Protein AF-A0A382Y104-F1 (afdb_monomer)

Structure (mmCIF, N/CA/C/O backbone):
data_AF-A0A382Y104-F1
#
_entry.id   AF-A0A382Y104-F1
#
loop_
_atom_site.group_PDB
_atom_site.id
_atom_site.type_symbol
_atom_site.label_atom_id
_atom_site.label_alt_id
_atom_site.label_comp_id
_atom_site.label_asym_id
_atom_site.label_entity_id
_atom_site.label_seq_id
_atom_site.pdbx_PDB_ins_code
_atom_site.Cartn_x
_atom_site.Cartn_y
_atom_site.Cartn_z
_atom_site.occupancy
_atom_site.B_iso_or_equiv
_atom_site.auth_seq_id
_atom_site.auth_comp_id
_atom_site.auth_asym_id
_atom_site.auth_atom_id
_atom_site.pdbx_PDB_model_num
ATOM 1 N N . MET A 1 1 ? -20.990 2.086 18.318 1.00 59.62 1 MET A N 1
ATOM 2 C CA . MET A 1 1 ? -19.725 1.348 18.528 1.00 59.62 1 MET A CA 1
ATOM 3 C C . MET A 1 1 ? -18.613 2.230 17.982 1.00 59.62 1 MET A C 1
ATOM 5 O O . MET A 1 1 ? -18.823 2.796 16.919 1.00 59.62 1 MET A O 1
ATOM 9 N N . GLN A 1 2 ? -17.521 2.453 18.713 1.00 69.31 2 GLN A N 1
ATOM 10 C CA . GLN A 1 2 ? -16.412 3.270 18.202 1.00 69.31 2 GLN A CA 1
ATOM 11 C C . GLN A 1 2 ? -15.584 2.417 17.232 1.00 69.31 2 GLN A C 1
ATOM 13 O O . GLN A 1 2 ? -15.280 1.270 17.562 1.00 69.31 2 GLN A O 1
ATOM 18 N N . SER A 1 3 ? -15.293 2.940 16.038 1.00 80.88 3 SER A N 1
ATOM 19 C CA . SER A 1 3 ? -14.496 2.221 15.035 1.00 80.88 3 SER A CA 1
ATOM 20 C C . SER A 1 3 ? -13.074 1.980 15.542 1.00 80.88 3 SER A C 1
ATOM 22 O O . SER A 1 3 ? -12.531 2.802 16.284 1.00 80.88 3 SER A O 1
ATOM 24 N N . ASN A 1 4 ? -12.463 0.861 15.140 1.00 86.94 4 ASN A N 1
ATOM 25 C CA . ASN A 1 4 ? -11.048 0.595 15.424 1.00 86.94 4 ASN A CA 1
ATOM 26 C C . ASN A 1 4 ? -10.099 1.236 14.408 1.00 86.94 4 ASN A C 1
ATOM 28 O O . ASN A 1 4 ? -8.881 1.132 14.574 1.00 86.94 4 ASN A O 1
ATOM 32 N N . PHE A 1 5 ? -10.649 1.880 13.382 1.00 93.12 5 PHE A N 1
ATOM 33 C CA . PHE A 1 5 ? -9.905 2.630 12.389 1.00 93.12 5 PHE A CA 1
ATOM 34 C C . PHE A 1 5 ? -9.717 4.076 12.830 1.00 93.12 5 PHE A C 1
ATOM 36 O O . PHE A 1 5 ? -10.661 4.764 13.217 1.00 93.12 5 PHE A O 1
ATOM 43 N N . LEU A 1 6 ? -8.478 4.540 12.724 1.00 94.56 6 LEU A N 1
ATOM 44 C CA . LEU A 1 6 ? -8.090 5.932 12.897 1.00 94.56 6 LEU A CA 1
ATOM 45 C C . LEU A 1 6 ? -7.612 6.466 11.543 1.00 94.56 6 LEU A C 1
ATOM 47 O O . LEU A 1 6 ? -6.412 6.400 11.258 1.00 94.56 6 LEU A O 1
ATOM 51 N N . PRO A 1 7 ? -8.532 6.929 10.676 1.00 95.69 7 PRO A N 1
ATOM 52 C CA . PRO A 1 7 ? -8.161 7.534 9.409 1.00 95.69 7 PRO A CA 1
ATOM 53 C C . PRO A 1 7 ? -7.557 8.921 9.640 1.00 95.69 7 PRO A C 1
ATOM 55 O O . PRO A 1 7 ? -8.052 9.706 10.451 1.00 95.69 7 PRO A O 1
ATOM 58 N N . LYS A 1 8 ? -6.506 9.240 8.891 1.00 95.69 8 LYS A N 1
ATOM 59 C CA . LYS A 1 8 ? -5.929 10.581 8.809 1.00 95.69 8 LYS A CA 1
ATOM 60 C C . LYS A 1 8 ? -5.351 10.827 7.422 1.00 95.69 8 LYS A C 1
ATOM 62 O O . LYS A 1 8 ? -4.860 9.900 6.780 1.00 95.69 8 LYS A O 1
ATOM 67 N N . LEU A 1 9 ? -5.396 12.077 6.976 1.00 96.94 9 LEU A N 1
ATOM 68 C CA . LEU A 1 9 ? -4.666 12.490 5.782 1.00 96.94 9 LEU A CA 1
ATOM 69 C C . LEU A 1 9 ? -3.166 12.510 6.094 1.00 96.94 9 LEU A C 1
ATOM 71 O O . LEU A 1 9 ? -2.780 12.866 7.211 1.00 96.94 9 LEU A O 1
ATOM 75 N N . ILE A 1 10 ? -2.335 12.107 5.132 1.00 96.06 10 ILE A N 1
ATOM 76 C CA . ILE A 1 10 ? -0.873 12.205 5.283 1.00 96.06 10 ILE A CA 1
ATOM 77 C C . ILE A 1 10 ? -0.362 13.620 4.986 1.00 96.06 10 ILE A C 1
ATOM 79 O O . ILE A 1 10 ? 0.626 14.050 5.574 1.00 96.06 10 ILE A O 1
ATOM 83 N N . ASN A 1 11 ? -1.086 14.352 4.138 1.00 96.38 11 ASN A N 1
ATOM 84 C CA . ASN A 1 11 ? -0.810 15.729 3.748 1.00 96.38 11 ASN A CA 1
ATOM 85 C C . ASN A 1 11 ? -2.078 16.576 3.892 1.00 96.38 11 ASN A C 1
ATOM 87 O O . ASN A 1 11 ? -3.176 16.062 4.124 1.00 96.38 11 ASN A O 1
ATOM 91 N N . ASP A 1 12 ? -1.933 17.892 3.787 1.00 92.56 12 ASP A N 1
ATOM 92 C CA . ASP A 1 12 ? -3.082 18.784 3.698 1.00 92.56 12 ASP A CA 1
ATOM 93 C C . ASP A 1 12 ? -3.832 18.606 2.356 1.00 92.56 12 ASP A C 1
ATOM 95 O O . ASP A 1 12 ? -3.286 18.024 1.420 1.00 92.56 12 ASP A O 1
ATOM 99 N N . PRO A 1 13 ? -5.077 19.105 2.225 1.00 90.00 13 PRO A N 1
ATOM 100 C CA . PRO A 1 13 ? -5.875 18.920 1.009 1.00 90.00 13 PRO A CA 1
ATOM 101 C C . PRO A 1 13 ? -5.296 19.522 -0.283 1.00 90.00 13 PRO A C 1
ATOM 103 O O . PRO A 1 13 ? -5.847 19.259 -1.349 1.00 90.00 13 PRO A O 1
ATOM 106 N N . LEU A 1 14 ? -4.268 20.374 -0.200 1.00 92.38 14 LEU A N 1
ATOM 107 C CA . LEU A 1 14 ? -3.582 20.964 -1.354 1.00 92.38 14 LEU A CA 1
ATOM 108 C C . LEU A 1 14 ? -2.242 20.276 -1.658 1.00 92.38 14 LEU A C 1
ATOM 110 O O . LEU A 1 14 ? -1.626 20.598 -2.673 1.00 92.38 14 LEU A O 1
ATOM 114 N N . GLY A 1 15 ? -1.783 19.379 -0.784 1.00 94.50 15 GLY A N 1
ATOM 115 C CA . GLY A 1 15 ? -0.599 18.556 -0.991 1.00 94.50 15 GLY A CA 1
ATOM 116 C C . GLY A 1 15 ? -0.904 17.263 -1.744 1.00 94.50 15 GLY A C 1
ATOM 117 O O . GLY A 1 15 ? -2.037 17.001 -2.153 1.00 94.50 15 GLY A O 1
ATOM 118 N N . ASP A 1 16 ? 0.128 16.436 -1.896 1.00 97.69 16 ASP A N 1
ATOM 119 C CA . ASP A 1 16 ? -0.001 15.143 -2.559 1.00 97.69 16 ASP A CA 1
ATOM 120 C C . ASP A 1 16 ? -0.992 14.224 -1.814 1.00 97.69 16 ASP A C 1
ATOM 122 O O . ASP A 1 16 ? -0.960 14.145 -0.578 1.00 97.69 16 ASP A O 1
ATOM 126 N N . PRO A 1 17 ? -1.857 13.491 -2.531 1.00 96.81 17 PRO A N 1
ATOM 127 C CA . PRO A 1 17 ? -2.888 12.661 -1.932 1.00 96.81 17 PRO A CA 1
ATOM 128 C C . PRO A 1 17 ? -2.324 11.523 -1.079 1.00 96.81 17 PRO A C 1
ATOM 130 O O . PRO A 1 17 ? -1.370 10.825 -1.431 1.00 96.81 17 PRO A O 1
ATOM 133 N N . GLY A 1 18 ? -3.010 11.284 0.035 1.00 96.94 18 GLY A N 1
ATOM 134 C CA . GLY A 1 18 ? -2.928 10.017 0.735 1.00 96.94 18 GLY A CA 1
ATOM 135 C C . GLY A 1 18 ? -3.734 9.982 2.028 1.00 96.94 18 GLY A C 1
ATOM 136 O O . GLY A 1 18 ? -3.869 10.976 2.750 1.00 96.94 18 GLY A O 1
ATOM 137 N N . VAL A 1 19 ? -4.264 8.804 2.337 1.00 98.00 19 VAL A N 1
ATOM 138 C CA . VAL A 1 19 ? -5.014 8.537 3.567 1.00 98.00 19 VAL A CA 1
ATOM 139 C C . VAL A 1 19 ? -4.382 7.354 4.276 1.00 98.00 19 VAL A C 1
ATOM 141 O O . VAL A 1 19 ? -4.360 6.243 3.751 1.00 98.00 19 VAL A O 1
ATOM 144 N N . MET A 1 20 ? -3.897 7.570 5.495 1.00 98.00 20 MET A N 1
ATOM 145 C CA . MET A 1 20 ? -3.428 6.493 6.356 1.00 98.00 20 MET A CA 1
ATOM 146 C C . MET A 1 20 ? -4.523 6.103 7.342 1.00 98.00 20 MET A C 1
ATOM 148 O O . MET A 1 20 ? -5.098 6.953 8.019 1.00 98.00 20 MET A O 1
ATOM 152 N N . VAL A 1 21 ? -4.787 4.806 7.456 1.00 97.81 21 VAL A N 1
ATOM 153 C CA . VAL A 1 21 ? -5.743 4.249 8.413 1.00 97.81 21 VAL A CA 1
ATOM 154 C C . VAL A 1 21 ? -4.995 3.367 9.401 1.00 97.81 21 VAL A C 1
ATOM 156 O O . VAL A 1 21 ? -4.556 2.266 9.062 1.00 97.81 21 VAL A O 1
ATOM 159 N N . GLU A 1 22 ? -4.830 3.855 10.630 1.00 96.19 22 GLU A N 1
ATOM 160 C CA . GLU A 1 22 ? -4.209 3.097 11.719 1.00 96.19 22 GLU A CA 1
ATOM 161 C C . GLU A 1 22 ? -5.232 2.248 12.477 1.00 96.19 22 GLU A C 1
ATOM 163 O O . GLU A 1 22 ? -6.407 2.599 12.585 1.00 96.19 22 GLU A O 1
ATOM 168 N N . PHE A 1 23 ? -4.770 1.128 13.032 1.00 93.00 23 PHE A N 1
ATOM 169 C CA . PHE A 1 23 ? -5.594 0.202 13.803 1.00 93.00 23 PHE A CA 1
ATOM 170 C C . PHE A 1 23 ? -5.307 0.415 15.297 1.00 93.00 23 PHE A C 1
ATOM 172 O O . PHE A 1 23 ? -4.199 0.150 15.755 1.00 93.00 23 PHE A O 1
ATOM 179 N N . LEU A 1 24 ? -6.301 0.857 16.076 1.00 84.81 24 LEU A N 1
ATOM 180 C CA . LEU A 1 24 ? -6.157 1.287 17.486 1.00 84.81 24 LEU A CA 1
ATOM 181 C C . LEU A 1 24 ? -5.367 0.327 18.395 1.00 84.81 24 LEU A C 1
ATOM 183 O O . LEU A 1 24 ? -4.627 0.766 19.273 1.00 84.81 24 LEU A O 1
ATOM 187 N N . CYS A 1 25 ? -5.532 -0.982 18.209 1.00 78.62 25 CYS A N 1
ATOM 188 C CA . CYS A 1 25 ? -4.928 -2.009 19.062 1.00 78.62 25 CYS A CA 1
ATOM 189 C C . CYS A 1 25 ? -3.891 -2.870 18.329 1.00 78.62 25 CYS A C 1
ATOM 191 O O . CYS A 1 25 ? -3.519 -3.937 18.818 1.00 78.62 25 CYS A O 1
ATOM 193 N N . GLU A 1 26 ? -3.434 -2.441 17.152 1.00 83.69 26 GLU A N 1
ATOM 194 C CA . GLU A 1 26 ? -2.510 -3.204 16.318 1.00 83.69 26 GLU A CA 1
ATOM 195 C C . GLU A 1 26 ? -1.378 -2.307 15.828 1.00 83.69 26 GLU A C 1
ATOM 197 O O . GLU A 1 26 ? -1.571 -1.145 15.486 1.00 83.69 26 GLU A O 1
ATOM 202 N N . LYS A 1 27 ? -0.163 -2.853 15.738 1.00 88.69 27 LYS A N 1
ATOM 203 C CA . LYS A 1 27 ? 0.973 -2.147 15.124 1.00 88.69 27 LYS A CA 1
ATOM 204 C C . LYS A 1 27 ? 0.878 -2.216 13.598 1.00 88.69 27 LYS A C 1
ATOM 206 O O . LYS A 1 27 ? 1.788 -2.711 12.935 1.00 88.69 27 LYS A O 1
ATOM 211 N N . ARG A 1 28 ? -0.258 -1.774 13.063 1.00 94.12 28 ARG A N 1
ATOM 212 C CA . ARG A 1 28 ? -0.646 -1.935 11.668 1.00 94.12 28 ARG A CA 1
ATOM 213 C C . ARG A 1 28 ? -1.342 -0.685 11.148 1.00 94.12 28 ARG A C 1
ATOM 215 O O . ARG A 1 28 ? -2.157 -0.082 11.842 1.00 94.12 28 ARG A O 1
ATOM 222 N N . ALA A 1 29 ? -1.025 -0.350 9.906 1.00 97.38 29 ALA A N 1
ATOM 223 C CA . ALA A 1 29 ? -1.730 0.655 9.134 1.00 97.38 29 ALA A CA 1
ATOM 224 C C . ALA A 1 29 ? -1.995 0.166 7.702 1.00 97.38 29 ALA A C 1
ATOM 226 O O . ALA A 1 29 ? -1.288 -0.715 7.184 1.00 97.38 29 ALA A O 1
ATOM 227 N N . LEU A 1 30 ? -3.012 0.755 7.085 1.00 98.38 30 LEU A N 1
ATOM 228 C CA . LEU A 1 30 ? -3.263 0.733 5.647 1.00 98.38 30 LEU A CA 1
ATOM 229 C C . LEU A 1 30 ? -2.981 2.134 5.104 1.00 98.38 30 LEU A C 1
ATOM 231 O O . LEU A 1 30 ? -3.211 3.118 5.809 1.00 98.38 30 LEU A O 1
ATOM 235 N N . LEU A 1 31 ? -2.493 2.218 3.874 1.00 98.56 31 LEU A N 1
ATOM 236 C CA . LEU A 1 31 ? -2.258 3.484 3.193 1.00 98.56 31 LEU A CA 1
ATOM 237 C C . LEU A 1 31 ? -2.995 3.478 1.848 1.00 98.56 31 LEU A C 1
ATOM 239 O O . LEU A 1 31 ? -2.905 2.506 1.104 1.00 98.56 31 LEU A O 1
ATOM 243 N N . PHE A 1 32 ? -3.734 4.540 1.555 1.00 98.69 32 PHE A N 1
ATOM 244 C CA . PHE A 1 32 ? -4.402 4.764 0.274 1.00 98.69 32 PHE A CA 1
ATOM 245 C C . PHE A 1 32 ? -3.707 5.929 -0.414 1.00 98.69 32 PHE A C 1
ATOM 247 O O . PHE A 1 32 ? -3.640 7.004 0.176 1.00 98.69 32 PHE A O 1
ATOM 254 N N . ASP A 1 33 ? -3.196 5.685 -1.618 1.00 98.50 33 ASP A N 1
ATOM 255 C CA . ASP A 1 33 ? -2.211 6.490 -2.340 1.00 98.50 33 ASP A CA 1
ATOM 256 C C . ASP A 1 33 ? -0.898 6.725 -1.583 1.00 98.50 33 ASP A C 1
ATOM 258 O O . ASP A 1 33 ? -0.786 6.579 -0.367 1.00 98.50 33 ASP A O 1
ATOM 262 N N . LEU A 1 34 ? 0.153 7.011 -2.340 1.00 97.94 34 LEU A N 1
ATOM 263 C CA . LEU A 1 34 ? 1.522 7.096 -1.854 1.00 97.94 34 LEU A CA 1
ATOM 264 C C . LEU A 1 34 ? 2.170 8.371 -2.418 1.00 97.94 34 LEU A C 1
ATOM 266 O O . LEU A 1 34 ? 3.178 8.332 -3.131 1.00 97.94 34 LEU A O 1
ATOM 270 N N . GLY A 1 35 ? 1.543 9.505 -2.098 1.00 97.50 35 GLY A N 1
ATOM 271 C CA . GLY A 1 35 ? 2.080 10.842 -2.329 1.00 97.50 35 GLY A CA 1
ATOM 272 C C . GLY A 1 35 ? 3.318 11.154 -1.489 1.00 97.50 35 GLY A C 1
ATOM 273 O O . GLY A 1 35 ? 3.968 10.244 -0.968 1.00 97.50 35 GLY A O 1
ATOM 274 N N . ASP A 1 36 ? 3.679 12.430 -1.349 1.00 97.62 36 ASP A N 1
ATOM 275 C CA . ASP A 1 36 ? 4.798 12.820 -0.488 1.00 97.62 36 ASP A CA 1
ATOM 276 C C . ASP A 1 36 ? 4.626 12.308 0.956 1.00 97.62 36 ASP A C 1
ATOM 278 O O . ASP A 1 36 ? 3.584 12.470 1.589 1.00 97.62 36 ASP A O 1
ATOM 282 N N . LEU A 1 37 ? 5.685 11.681 1.473 1.00 97.69 37 LEU A N 1
ATOM 283 C CA . LEU A 1 37 ? 5.741 11.066 2.802 1.00 97.69 37 LEU A CA 1
ATOM 284 C C . LEU A 1 37 ? 6.661 11.828 3.764 1.00 97.69 37 LEU A C 1
ATOM 286 O O . LEU A 1 37 ? 6.968 11.322 4.843 1.00 97.69 37 LEU A O 1
ATOM 290 N N . SER A 1 38 ? 7.155 13.008 3.381 1.00 95.50 38 SER A N 1
ATOM 291 C CA . SER A 1 38 ? 8.107 13.794 4.178 1.00 95.50 38 SER A CA 1
ATOM 292 C C . SER A 1 38 ? 7.591 14.167 5.577 1.00 95.50 38 SER A C 1
ATOM 294 O O . SER A 1 38 ? 8.382 14.287 6.516 1.00 95.50 38 SER A O 1
ATOM 296 N N . SER A 1 39 ? 6.272 14.298 5.733 1.00 93.94 39 SER A N 1
ATOM 297 C CA . SER A 1 39 ? 5.580 14.636 6.981 1.00 93.94 39 SER A CA 1
ATOM 298 C C . SER A 1 39 ? 5.389 13.446 7.934 1.00 93.94 39 SER A C 1
ATOM 300 O O . SER A 1 39 ? 5.114 13.648 9.120 1.00 93.94 39 SER A O 1
ATOM 302 N N . ILE A 1 40 ? 5.533 12.207 7.448 1.00 96.62 40 ILE A N 1
ATOM 303 C CA . ILE A 1 40 ? 5.212 10.984 8.193 1.00 96.62 40 ILE A CA 1
ATOM 304 C C . ILE A 1 40 ? 6.470 10.394 8.824 1.00 96.62 40 ILE A C 1
ATOM 306 O O . ILE A 1 40 ? 7.518 10.266 8.192 1.00 96.62 40 ILE A O 1
ATOM 310 N N . THR A 1 41 ? 6.381 9.978 10.088 1.00 96.62 41 THR A N 1
ATOM 311 C CA . THR A 1 41 ? 7.545 9.405 10.769 1.00 96.62 41 THR A CA 1
ATOM 312 C C . THR A 1 41 ? 7.859 7.993 10.270 1.00 96.62 41 THR A C 1
ATOM 314 O O . THR A 1 41 ? 6.966 7.193 9.979 1.00 96.62 41 THR A O 1
ATOM 317 N N . ASN A 1 42 ? 9.140 7.607 10.295 1.00 96.56 42 ASN A N 1
ATOM 318 C CA . ASN A 1 42 ? 9.554 6.233 9.974 1.00 96.56 42 ASN A CA 1
ATOM 319 C C . ASN A 1 42 ? 8.820 5.179 10.821 1.00 96.56 42 ASN A C 1
ATOM 321 O O . ASN A 1 42 ? 8.529 4.089 10.338 1.00 96.56 42 ASN A O 1
ATOM 325 N N . GLY A 1 43 ? 8.522 5.489 12.089 1.00 95.88 43 GLY A N 1
ATOM 326 C CA . GLY A 1 43 ? 7.801 4.579 12.980 1.00 95.88 43 GLY A CA 1
ATOM 327 C C . GLY A 1 43 ? 6.372 4.299 12.516 1.00 95.88 43 GLY A C 1
ATOM 328 O O . GLY A 1 43 ? 5.892 3.179 12.670 1.00 95.88 43 GLY A O 1
ATOM 329 N N . GLU A 1 44 ? 5.706 5.287 11.922 1.00 96.25 44 GLU A N 1
ATOM 330 C CA . GLU A 1 44 ? 4.378 5.128 11.330 1.00 96.25 44 GLU A CA 1
ATOM 331 C C . GLU A 1 44 ? 4.442 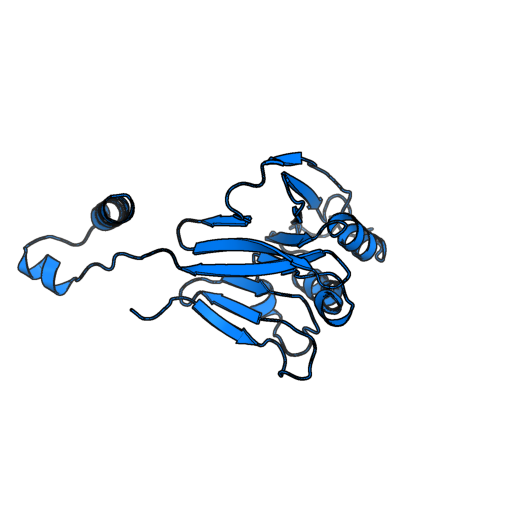4.398 9.991 1.00 96.25 44 GLU A C 1
ATOM 333 O O . GLU A 1 44 ? 3.700 3.437 9.796 1.00 96.25 44 GLU A O 1
ATOM 338 N N . LEU A 1 45 ? 5.389 4.760 9.120 1.00 97.25 45 LEU A N 1
ATOM 339 C CA . LEU A 1 45 ? 5.605 4.068 7.845 1.00 97.25 45 LEU A CA 1
ATOM 340 C C . LEU A 1 45 ? 5.881 2.571 8.052 1.00 97.25 45 LEU A C 1
ATOM 342 O O . LEU A 1 45 ? 5.362 1.727 7.327 1.00 97.25 45 LEU A O 1
ATOM 346 N N . LEU A 1 46 ? 6.617 2.208 9.105 1.00 96.31 46 LEU A N 1
ATOM 347 C CA . LEU A 1 46 ? 6.871 0.809 9.458 1.00 96.31 46 LEU A CA 1
ATOM 348 C C . LEU A 1 46 ? 5.619 0.042 9.918 1.00 96.31 46 LEU A C 1
ATOM 350 O O . LEU A 1 46 ? 5.638 -1.193 9.895 1.00 96.31 46 LEU A O 1
ATOM 354 N N . LYS A 1 47 ? 4.524 0.710 10.309 1.00 96.62 47 LYS A N 1
ATOM 355 C CA . LYS A 1 47 ? 3.236 0.051 10.601 1.00 96.62 47 LYS A CA 1
ATOM 356 C C . LYS A 1 47 ? 2.496 -0.343 9.324 1.00 96.62 47 LYS A C 1
ATOM 358 O O . LYS A 1 47 ? 1.713 -1.292 9.361 1.00 96.62 47 LYS A O 1
ATOM 363 N N . ILE A 1 48 ? 2.740 0.341 8.204 1.00 98.06 48 ILE A N 1
ATOM 364 C CA . ILE A 1 48 ? 2.026 0.113 6.941 1.00 98.06 48 ILE A CA 1
ATOM 365 C C . ILE A 1 48 ? 2.211 -1.336 6.505 1.00 98.06 48 ILE A C 1
ATOM 367 O O . ILE A 1 48 ? 3.319 -1.859 6.495 1.00 98.06 48 ILE A O 1
ATOM 371 N N . SER A 1 49 ? 1.110 -2.007 6.201 1.00 97.81 49 SER A N 1
ATOM 372 C CA . SER A 1 49 ? 1.088 -3.408 5.757 1.00 97.81 49 SER A CA 1
ATOM 373 C C . SER A 1 49 ? 0.584 -3.547 4.325 1.00 97.81 49 SER A C 1
ATOM 375 O O . SER A 1 49 ? 1.037 -4.423 3.594 1.00 97.81 49 SER A O 1
ATOM 377 N N . HIS A 1 50 ? -0.347 -2.673 3.946 1.00 98.69 50 HIS A N 1
ATOM 378 C CA . HIS A 1 50 ? -0.994 -2.645 2.647 1.00 98.69 50 HIS A CA 1
ATOM 379 C C . HIS A 1 50 ? -0.985 -1.211 2.135 1.00 98.69 50 HIS A C 1
ATOM 381 O O . HIS A 1 50 ? -1.240 -0.285 2.913 1.00 98.69 50 HIS A O 1
ATOM 387 N N . VAL A 1 51 ? -0.715 -1.051 0.846 1.00 98.75 51 VAL A N 1
ATOM 388 C CA . VAL A 1 51 ? -0.852 0.211 0.127 1.00 98.75 51 VAL A CA 1
ATOM 389 C C . VAL A 1 51 ? -1.779 -0.003 -1.061 1.00 98.75 51 VAL A C 1
ATOM 391 O O . VAL A 1 51 ? -1.568 -0.921 -1.853 1.00 98.75 51 VAL A O 1
ATOM 394 N N . PHE A 1 52 ? -2.781 0.854 -1.191 1.00 98.81 52 PHE A N 1
ATOM 395 C CA . PHE A 1 52 ? -3.767 0.834 -2.262 1.00 98.81 52 PHE A CA 1
ATOM 396 C C . PHE A 1 52 ? -3.586 2.087 -3.113 1.00 98.81 52 PHE A C 1
ATOM 398 O O . PHE A 1 52 ? -3.875 3.186 -2.656 1.00 98.81 52 PHE A O 1
ATOM 405 N N . ILE A 1 53 ? -3.058 1.931 -4.321 1.00 98.75 53 ILE A N 1
ATOM 406 C CA . ILE A 1 53 ? -2.790 3.023 -5.255 1.00 98.75 53 ILE A CA 1
ATOM 407 C C . ILE A 1 53 ? -3.981 3.153 -6.193 1.00 98.75 53 ILE A C 1
ATOM 409 O O . ILE A 1 53 ? -4.322 2.204 -6.899 1.00 98.75 53 ILE A O 1
ATOM 413 N N . SER A 1 54 ? -4.612 4.323 -6.208 1.00 98.31 54 SER A N 1
ATOM 414 C CA . SER A 1 54 ? -5.721 4.602 -7.121 1.00 98.31 54 SER A CA 1
ATOM 415 C C . SER A 1 54 ? -5.236 4.580 -8.570 1.00 98.31 54 SER A C 1
ATOM 417 O O . SER A 1 54 ? -5.814 3.903 -9.414 1.00 98.31 54 SER A O 1
ATOM 419 N N . HIS A 1 55 ? -4.132 5.268 -8.848 1.00 98.19 55 HIS A N 1
ATOM 420 C CA . HIS A 1 55 ? -3.434 5.296 -10.128 1.00 98.19 55 HIS A CA 1
ATOM 421 C C . HIS A 1 55 ? -2.024 5.873 -9.946 1.00 98.19 55 HIS A C 1
ATOM 423 O O . HIS A 1 55 ? -1.674 6.379 -8.885 1.00 98.19 55 HIS A O 1
ATOM 429 N N . THR A 1 56 ? -1.180 5.786 -10.973 1.00 97.56 56 THR A N 1
ATOM 430 C CA . THR A 1 56 ? 0.247 6.139 -10.868 1.00 97.56 56 THR A CA 1
ATOM 431 C C . THR A 1 56 ? 0.589 7.496 -11.480 1.00 97.56 56 THR A C 1
ATOM 433 O O . THR A 1 56 ? 1.621 7.630 -12.143 1.00 97.56 56 THR A O 1
ATOM 436 N N . HIS A 1 57 ? -0.262 8.508 -11.289 1.00 97.62 57 HIS A N 1
ATOM 437 C CA . HIS A 1 57 ? 0.196 9.887 -11.467 1.00 97.62 57 HIS A CA 1
ATOM 438 C C . HIS A 1 57 ? 1.263 10.227 -10.418 1.00 97.62 57 HIS A C 1
ATOM 440 O O . HIS A 1 57 ? 1.417 9.531 -9.411 1.00 97.62 57 HIS A O 1
ATOM 446 N N . ILE A 1 58 ? 2.055 11.263 -10.700 1.00 97.56 58 ILE A N 1
ATOM 447 C CA . ILE A 1 58 ? 3.229 11.599 -9.891 1.00 97.56 58 ILE A CA 1
ATOM 448 C C . ILE A 1 58 ? 2.846 11.859 -8.433 1.00 97.56 58 ILE A C 1
ATOM 450 O O . ILE A 1 58 ? 3.395 11.227 -7.543 1.00 97.56 58 ILE A O 1
ATOM 454 N N . ASP A 1 59 ? 1.843 12.685 -8.200 1.00 97.06 59 ASP A N 1
ATOM 455 C CA . ASP A 1 59 ? 1.310 13.059 -6.893 1.00 97.06 59 ASP A CA 1
ATOM 456 C C . ASP A 1 59 ? 0.717 11.871 -6.117 1.00 97.06 59 ASP A C 1
ATOM 458 O O . ASP A 1 59 ? 0.747 11.867 -4.894 1.00 97.06 59 ASP A O 1
ATOM 462 N N . HIS A 1 60 ? 0.266 10.809 -6.790 1.00 98.06 60 HIS A N 1
ATOM 463 C CA . HIS A 1 60 ? -0.259 9.603 -6.133 1.00 98.06 60 HIS A CA 1
ATOM 464 C C . HIS A 1 60 ? 0.803 8.534 -5.825 1.00 98.06 60 HIS A C 1
ATOM 466 O O . HIS A 1 60 ? 0.533 7.608 -5.056 1.00 98.06 60 HIS A O 1
ATOM 472 N N . PHE A 1 61 ? 1.996 8.604 -6.430 1.00 98.44 61 PHE A N 1
ATOM 473 C CA . PHE A 1 61 ? 2.988 7.519 -6.357 1.00 98.44 61 PHE A CA 1
ATOM 474 C C . PHE A 1 61 ? 4.441 7.977 -6.126 1.00 98.44 61 PHE A C 1
ATOM 476 O O . PHE A 1 61 ? 5.364 7.153 -6.065 1.00 98.44 61 PHE A O 1
ATOM 483 N N . ILE A 1 62 ? 4.693 9.283 -5.992 1.00 98.06 62 ILE A N 1
ATOM 484 C CA . ILE A 1 62 ? 6.045 9.838 -5.845 1.00 98.06 62 ILE A CA 1
ATOM 485 C C . ILE A 1 62 ? 6.758 9.327 -4.591 1.00 98.06 62 ILE A C 1
ATOM 487 O O . ILE A 1 62 ? 7.965 9.081 -4.643 1.00 98.06 62 ILE A O 1
ATOM 491 N N . GLY A 1 63 ? 6.034 9.078 -3.497 1.00 98.25 63 GLY A N 1
ATOM 492 C CA . GLY A 1 63 ? 6.625 8.677 -2.224 1.00 98.25 63 GLY A CA 1
ATOM 493 C C . GLY A 1 63 ? 7.187 7.253 -2.203 1.00 98.25 63 GLY A C 1
ATOM 494 O O . GLY A 1 63 ? 7.780 6.859 -1.197 1.00 98.25 63 GLY A O 1
ATOM 495 N N . PHE A 1 64 ? 7.009 6.457 -3.271 1.00 98.56 64 PHE A N 1
ATOM 496 C CA . PHE A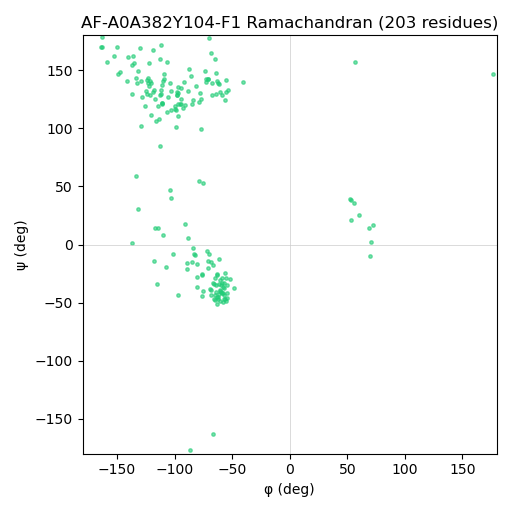 1 64 ? 7.337 5.026 -3.276 1.00 98.56 64 PHE A CA 1
ATOM 497 C C . PHE A 1 64 ? 8.789 4.777 -2.860 1.00 98.56 64 PHE A C 1
ATOM 499 O O . PHE A 1 64 ? 9.066 3.886 -2.060 1.00 98.56 64 PHE A O 1
ATOM 506 N N . ASP A 1 65 ? 9.708 5.607 -3.351 1.00 98.12 65 ASP A N 1
ATOM 507 C CA . ASP A 1 65 ? 11.142 5.469 -3.099 1.00 98.12 65 ASP A CA 1
ATOM 508 C C . ASP A 1 65 ? 11.485 5.761 -1.627 1.00 98.12 65 ASP A C 1
ATOM 510 O O . ASP A 1 65 ? 12.290 5.053 -1.013 1.00 98.12 65 ASP A O 1
ATOM 514 N N . HIS A 1 66 ? 10.824 6.760 -1.027 1.00 98.06 66 HIS A N 1
ATOM 515 C CA . HIS A 1 66 ? 10.952 7.067 0.399 1.00 98.06 66 HIS A CA 1
ATOM 516 C C . HIS A 1 66 ? 10.395 5.916 1.246 1.00 98.06 66 HIS A C 1
ATOM 518 O O . HIS A 1 66 ? 11.071 5.426 2.153 1.00 98.06 66 HIS A O 1
ATOM 524 N N . PHE A 1 67 ? 9.207 5.413 0.910 1.00 98.25 67 PHE A N 1
ATOM 525 C CA . PHE A 1 67 ? 8.616 4.282 1.612 1.00 98.25 67 PHE A CA 1
ATOM 526 C C . PHE A 1 67 ? 9.495 3.027 1.528 1.00 98.25 67 PHE A C 1
ATOM 528 O O . PHE A 1 67 ? 9.817 2.430 2.559 1.00 98.25 67 PHE A O 1
ATOM 535 N N . LEU A 1 68 ? 9.957 2.676 0.322 1.00 97.62 68 LEU A N 1
ATOM 536 C CA . LEU A 1 68 ? 10.873 1.564 0.078 1.00 97.62 68 LEU A CA 1
ATOM 537 C C . LEU A 1 68 ? 12.123 1.695 0.945 1.00 97.62 68 LEU A C 1
ATOM 539 O O . LEU A 1 68 ? 12.515 0.731 1.599 1.00 97.62 68 LEU A O 1
ATOM 543 N N . ARG A 1 69 ? 12.721 2.890 1.011 1.00 96.06 69 ARG A N 1
ATOM 544 C CA . ARG A 1 69 ? 13.902 3.157 1.840 1.00 96.06 69 ARG A CA 1
ATOM 545 C C . ARG A 1 69 ? 13.667 2.852 3.320 1.00 96.06 69 ARG A C 1
ATOM 547 O O . ARG A 1 69 ? 14.588 2.367 3.976 1.00 96.06 69 ARG A O 1
ATOM 554 N N . VAL A 1 70 ? 12.473 3.122 3.844 1.00 96.31 70 VAL A N 1
ATOM 555 C CA . VAL A 1 70 ? 12.135 2.895 5.259 1.00 96.31 70 VAL A CA 1
ATOM 556 C C . VAL A 1 70 ? 11.912 1.414 5.567 1.00 96.31 70 VAL A C 1
ATOM 558 O O . VAL A 1 70 ? 12.353 0.933 6.616 1.00 96.31 70 VAL A O 1
ATOM 561 N N . VAL A 1 71 ? 11.261 0.677 4.663 1.00 95.56 71 VAL A N 1
ATOM 562 C CA . VAL A 1 71 ? 10.983 -0.760 4.850 1.00 95.56 71 VAL A CA 1
ATOM 563 C C . VAL A 1 71 ? 12.138 -1.668 4.416 1.00 95.56 71 VAL A C 1
ATOM 565 O O . VAL A 1 71 ? 12.159 -2.843 4.777 1.00 95.56 71 VAL A O 1
ATOM 568 N N . PHE A 1 72 ? 13.110 -1.158 3.659 1.00 94.19 72 PHE A N 1
ATOM 569 C CA . PHE A 1 72 ? 14.252 -1.936 3.184 1.00 94.19 72 PHE A CA 1
ATOM 570 C C . PHE A 1 72 ? 15.115 -2.468 4.339 1.00 94.19 72 PHE A C 1
ATOM 572 O O . PHE A 1 72 ? 15.389 -1.769 5.315 1.00 94.19 72 PHE A O 1
ATOM 579 N N . GLY A 1 73 ? 15.563 -3.721 4.217 1.00 88.62 73 GLY A N 1
ATOM 580 C CA . GLY A 1 73 ? 16.327 -4.406 5.266 1.00 88.62 73 GLY A CA 1
ATOM 581 C C . GLY A 1 73 ? 15.498 -4.805 6.491 1.00 88.62 73 GLY A C 1
ATOM 582 O O . GLY A 1 73 ? 16.066 -5.052 7.553 1.00 88.62 73 GLY A O 1
ATOM 583 N N . ARG A 1 74 ? 14.164 -4.825 6.366 1.00 88.44 74 ARG A N 1
ATOM 584 C CA . ARG A 1 74 ? 13.227 -5.337 7.374 1.00 88.44 74 ARG A CA 1
ATOM 585 C C . ARG A 1 74 ? 12.606 -6.634 6.880 1.00 88.44 74 ARG A C 1
ATOM 587 O O . ARG A 1 74 ? 12.268 -6.733 5.704 1.00 88.44 74 ARG A O 1
ATOM 594 N N . GLY A 1 75 ? 12.385 -7.594 7.773 1.00 89.69 75 GLY A N 1
ATOM 595 C CA . GLY A 1 75 ? 11.751 -8.887 7.478 1.00 89.69 75 GLY A CA 1
ATOM 596 C C . GLY A 1 75 ? 10.242 -8.777 7.296 1.00 89.69 75 GLY A C 1
ATOM 597 O O . GLY A 1 75 ? 9.480 -9.441 7.994 1.00 89.69 75 GLY A O 1
ATOM 598 N N . LYS A 1 76 ? 9.801 -7.873 6.420 1.00 93.19 76 LYS A N 1
ATOM 599 C CA . LYS A 1 76 ? 8.406 -7.465 6.282 1.00 93.19 76 LYS A CA 1
ATOM 600 C C . LYS A 1 76 ? 7.896 -7.722 4.868 1.00 93.19 76 LYS A C 1
ATOM 602 O O . LYS A 1 76 ? 8.591 -7.457 3.889 1.00 93.19 76 LYS A O 1
ATOM 607 N N . THR A 1 77 ? 6.654 -8.178 4.777 1.00 97.44 77 THR A N 1
ATOM 608 C CA . THR A 1 77 ? 5.911 -8.235 3.517 1.00 97.44 77 THR A CA 1
ATOM 609 C C . THR A 1 77 ? 5.012 -7.011 3.419 1.00 97.44 77 THR A C 1
ATOM 611 O O . THR A 1 77 ? 4.280 -6.712 4.365 1.00 97.44 77 THR A O 1
ATOM 614 N N . ILE A 1 78 ? 5.089 -6.294 2.300 1.00 98.44 78 ILE A N 1
ATOM 615 C CA . ILE A 1 78 ? 4.167 -5.210 1.968 1.00 98.44 78 ILE A CA 1
ATOM 616 C C . ILE A 1 78 ? 3.312 -5.638 0.786 1.00 98.44 78 ILE A C 1
ATOM 618 O O . ILE A 1 78 ? 3.847 -6.050 -0.242 1.00 98.44 78 ILE A O 1
ATOM 622 N N . HIS A 1 79 ? 2.000 -5.488 0.925 1.00 98.69 79 HIS A N 1
ATOM 623 C CA . HIS A 1 79 ? 1.055 -5.726 -0.157 1.00 98.69 79 HIS A CA 1
ATOM 624 C C . HIS A 1 79 ? 0.745 -4.405 -0.862 1.00 98.69 79 HIS A C 1
ATOM 626 O O . HIS A 1 79 ? 0.293 -3.456 -0.226 1.00 98.69 79 HIS A O 1
ATOM 632 N N . LEU A 1 80 ? 1.009 -4.328 -2.160 1.00 98.81 80 LEU A N 1
ATOM 633 C CA . LEU A 1 80 ? 0.730 -3.166 -2.997 1.00 98.81 80 LEU A CA 1
ATOM 634 C C . LEU A 1 80 ? -0.382 -3.531 -3.979 1.00 98.81 80 LEU A C 1
ATOM 636 O O . LEU A 1 80 ? -0.306 -4.575 -4.621 1.00 98.81 80 LEU A O 1
ATOM 640 N N . TYR A 1 81 ? -1.380 -2.669 -4.120 1.00 98.81 81 TYR A N 1
ATOM 641 C CA . TYR A 1 81 ? -2.485 -2.833 -5.063 1.00 98.81 81 TYR A CA 1
ATOM 642 C C . TYR A 1 81 ? -2.533 -1.618 -5.979 1.00 98.81 81 TYR A C 1
ATOM 644 O O . TYR A 1 81 ? -2.359 -0.501 -5.498 1.00 98.81 81 TYR A O 1
ATOM 652 N N . GLY A 1 82 ? -2.781 -1.823 -7.266 1.00 98.56 82 GLY A N 1
ATOM 653 C CA . GLY A 1 82 ? -2.923 -0.732 -8.225 1.00 98.56 82 GLY A CA 1
ATOM 654 C C . GLY A 1 82 ? -3.604 -1.175 -9.518 1.00 98.56 82 GLY A C 1
ATOM 655 O O . GLY A 1 82 ? -3.840 -2.373 -9.701 1.00 98.56 82 GLY A O 1
ATOM 656 N N . PRO A 1 83 ? -3.967 -0.219 -10.389 1.00 98.19 83 PRO A N 1
ATOM 657 C CA . PRO A 1 83 ? -4.665 -0.506 -11.640 1.00 98.19 83 PRO A CA 1
ATOM 658 C C . PRO A 1 83 ? -3.753 -1.207 -12.655 1.00 98.19 83 PRO A C 1
ATOM 660 O O . PRO A 1 83 ? -2.564 -1.386 -12.406 1.00 98.19 83 PRO A O 1
ATOM 663 N N . GLU A 1 84 ? -4.299 -1.558 -13.817 1.00 96.56 84 GLU A N 1
ATOM 664 C CA . GLU A 1 84 ? -3.538 -2.030 -14.980 1.00 96.56 84 GLU A CA 1
ATOM 665 C C . GLU A 1 84 ? -2.223 -1.246 -15.197 1.00 96.56 84 GLU A C 1
ATOM 667 O O . GLU A 1 84 ? -2.169 -0.023 -15.027 1.00 96.56 84 GLU A O 1
ATOM 672 N N . ASN A 1 85 ? -1.153 -1.959 -15.568 1.00 97.12 85 ASN A N 1
ATOM 673 C CA . ASN A 1 85 ? 0.229 -1.481 -15.715 1.00 97.12 85 ASN A CA 1
ATOM 674 C C . ASN A 1 85 ? 0.965 -1.128 -14.394 1.00 97.12 85 ASN A C 1
ATOM 676 O O . ASN A 1 85 ? 2.139 -0.735 -14.409 1.00 97.12 85 ASN A O 1
ATOM 680 N N . PHE A 1 86 ? 0.344 -1.305 -13.225 1.00 98.56 86 PHE A N 1
ATOM 681 C CA . PHE A 1 86 ? 0.981 -1.038 -11.933 1.00 98.56 86 PHE A CA 1
ATOM 682 C C . PHE A 1 86 ? 2.229 -1.893 -11.662 1.00 98.56 86 PHE A C 1
ATOM 684 O O . PHE A 1 86 ? 3.230 -1.370 -11.163 1.00 98.56 86 PHE A O 1
ATOM 691 N N . ILE A 1 87 ? 2.235 -3.178 -12.031 1.00 98.75 87 ILE A N 1
ATOM 692 C CA . ILE A 1 87 ? 3.400 -4.060 -11.845 1.00 98.75 87 ILE A CA 1
ATOM 693 C C . ILE A 1 87 ? 4.606 -3.537 -12.625 1.00 98.75 87 ILE A C 1
ATOM 695 O O . ILE A 1 87 ? 5.723 -3.526 -12.099 1.00 98.75 87 ILE A O 1
ATOM 699 N N . ALA A 1 88 ? 4.391 -3.082 -13.861 1.00 98.56 88 ALA A N 1
ATOM 700 C CA . ALA A 1 88 ? 5.446 -2.515 -14.693 1.00 98.56 88 ALA A CA 1
ATOM 701 C C . ALA A 1 88 ? 6.011 -1.224 -14.079 1.00 98.56 88 ALA A C 1
ATOM 703 O O . ALA A 1 88 ? 7.230 -1.047 -14.034 1.00 98.56 88 ALA A O 1
ATOM 704 N N . ASN A 1 89 ? 5.150 -0.365 -13.530 1.00 98.56 89 ASN A N 1
ATOM 705 C CA . ASN A 1 89 ? 5.563 0.869 -12.859 1.00 98.56 89 ASN A CA 1
ATOM 706 C C . ASN A 1 89 ? 6.391 0.596 -11.593 1.00 98.56 89 ASN A C 1
ATOM 708 O O . ASN A 1 89 ? 7.441 1.215 -11.395 1.00 98.56 89 ASN A O 1
ATOM 712 N N . VAL A 1 90 ? 5.975 -0.369 -10.764 1.00 98.81 90 VAL A N 1
ATOM 713 C CA . VAL A 1 90 ? 6.747 -0.805 -9.587 1.00 98.81 90 VAL A CA 1
ATOM 714 C C . VAL A 1 90 ? 8.095 -1.391 -10.013 1.00 98.81 90 VAL A C 1
ATOM 716 O O . VAL A 1 90 ? 9.130 -1.022 -9.455 1.00 98.81 90 VAL A O 1
ATOM 719 N N . ALA A 1 91 ? 8.117 -2.253 -11.033 1.00 98.69 91 ALA A N 1
ATOM 720 C CA . ALA A 1 91 ? 9.357 -2.811 -11.568 1.00 98.69 91 ALA A CA 1
ATOM 721 C C . ALA A 1 91 ? 10.302 -1.715 -12.092 1.00 98.69 91 ALA A C 1
ATOM 723 O O . ALA A 1 91 ? 11.502 -1.770 -11.828 1.00 98.69 91 ALA A O 1
ATOM 724 N N . GLY A 1 92 ? 9.771 -0.697 -12.777 1.00 98.44 92 GLY A N 1
ATOM 725 C CA . GLY A 1 92 ? 10.531 0.454 -13.266 1.00 98.44 92 GLY A CA 1
ATOM 726 C C . GLY A 1 92 ? 11.168 1.270 -12.140 1.00 98.44 92 GLY A C 1
ATOM 727 O O . GLY A 1 92 ? 12.366 1.547 -12.189 1.00 98.44 92 GLY A O 1
ATOM 728 N N . LYS A 1 93 ? 10.405 1.585 -11.084 1.00 98.31 93 LYS A N 1
ATOM 729 C CA . LYS A 1 93 ? 10.925 2.238 -9.868 1.00 98.31 93 LYS A CA 1
ATOM 730 C C . LYS A 1 93 ? 12.054 1.422 -9.230 1.00 98.31 93 LYS A C 1
ATOM 732 O O . LYS A 1 93 ? 13.118 1.958 -8.937 1.00 98.31 93 LYS A O 1
ATOM 737 N N . LEU A 1 94 ? 11.867 0.109 -9.083 1.00 98.38 94 LEU A N 1
ATOM 738 C CA . LEU A 1 94 ? 12.875 -0.793 -8.511 1.00 98.38 94 LEU A CA 1
ATOM 739 C C . LEU A 1 94 ? 14.131 -0.921 -9.390 1.00 98.38 94 LEU A C 1
ATOM 741 O O . LEU A 1 94 ? 15.236 -1.043 -8.859 1.00 98.38 94 LEU A O 1
ATOM 745 N N . ALA A 1 95 ? 13.985 -0.866 -10.714 1.00 97.88 95 ALA A N 1
ATOM 746 C CA . ALA A 1 95 ? 15.094 -0.894 -11.667 1.00 97.88 95 ALA A CA 1
ATOM 747 C C . ALA A 1 95 ? 15.926 0.403 -11.674 1.00 97.88 95 ALA A C 1
ATOM 749 O O . ALA A 1 95 ? 17.042 0.405 -12.191 1.00 97.88 95 ALA A O 1
ATOM 750 N N . GLY A 1 96 ? 15.424 1.484 -11.067 1.00 96.88 96 GLY A N 1
ATOM 751 C CA . GLY A 1 96 ? 16.153 2.742 -10.887 1.00 96.88 96 GLY A CA 1
ATOM 752 C C . GLY A 1 96 ? 17.315 2.671 -9.886 1.00 96.88 96 GLY A C 1
ATOM 753 O O . GLY A 1 96 ? 18.092 3.620 -9.785 1.00 96.88 96 GLY A O 1
ATOM 754 N N . PHE A 1 97 ? 17.469 1.560 -9.157 1.00 96.38 97 PHE A N 1
ATOM 755 C CA . PHE A 1 97 ? 18.475 1.392 -8.107 1.00 96.38 97 PHE A CA 1
ATOM 756 C C . PHE A 1 97 ? 19.409 0.201 -8.363 1.00 96.38 97 PHE A C 1
ATOM 758 O O . PHE A 1 97 ? 19.060 -0.780 -9.017 1.00 96.38 97 PHE A O 1
ATOM 765 N N . THR A 1 98 ? 20.609 0.258 -7.774 1.00 96.06 98 THR A N 1
ATOM 766 C CA 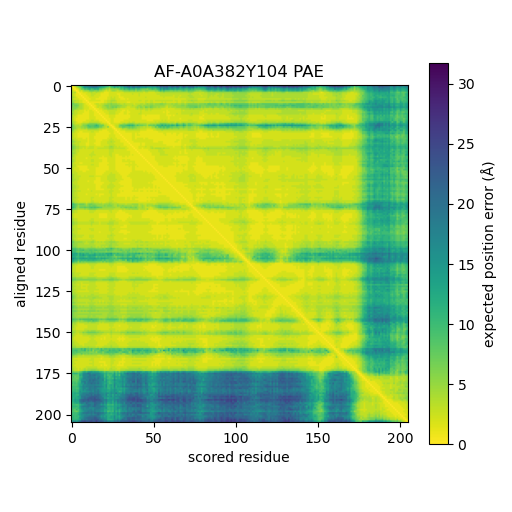. THR A 1 98 ? 21.573 -0.855 -7.794 1.00 96.06 98 THR A CA 1
ATOM 767 C C . THR A 1 98 ? 21.478 -1.681 -6.508 1.00 96.06 98 THR A C 1
ATOM 769 O O . THR A 1 98 ? 21.742 -1.178 -5.419 1.00 96.06 98 THR A O 1
ATOM 772 N N . TRP A 1 99 ? 21.174 -2.976 -6.632 1.00 95.06 99 TRP A N 1
ATOM 773 C CA . TRP A 1 99 ? 20.933 -3.895 -5.506 1.00 95.06 99 TRP A CA 1
ATOM 774 C C . TRP A 1 99 ? 22.104 -4.856 -5.230 1.00 95.06 99 TRP A C 1
ATOM 776 O O . TRP A 1 99 ? 21.923 -6.066 -5.093 1.00 95.06 99 TRP A O 1
ATOM 786 N N . ASN A 1 100 ? 23.340 -4.357 -5.191 1.00 91.50 100 ASN A N 1
ATOM 787 C CA . ASN A 1 100 ? 24.539 -5.196 -5.041 1.00 91.50 100 ASN A CA 1
ATOM 788 C C . ASN A 1 100 ? 24.879 -5.582 -3.589 1.00 91.50 100 ASN A C 1
ATOM 790 O O . ASN A 1 100 ? 25.776 -6.396 -3.404 1.00 91.50 100 ASN A O 1
ATOM 794 N N . LEU A 1 101 ? 24.195 -5.008 -2.590 1.00 88.69 101 LEU A N 1
ATOM 795 C CA . LEU A 1 101 ? 24.469 -5.209 -1.154 1.00 88.69 101 LEU A CA 1
ATOM 796 C C . LEU A 1 101 ? 23.313 -5.876 -0.387 1.00 88.69 101 LEU A C 1
ATOM 798 O O . LEU A 1 101 ? 23.266 -5.817 0.841 1.00 88.69 101 LEU A O 1
ATOM 802 N N . VAL A 1 102 ? 22.342 -6.456 -1.097 1.00 87.88 102 VAL A N 1
ATOM 803 C CA . VAL A 1 102 ? 21.150 -7.080 -0.487 1.00 87.88 102 VAL A CA 1
ATOM 804 C C . VAL A 1 102 ? 21.496 -8.283 0.397 1.00 87.88 102 VAL A C 1
ATOM 806 O O . VAL A 1 102 ? 20.794 -8.559 1.361 1.00 87.88 102 VAL A O 1
ATOM 809 N N . ASP A 1 103 ? 22.616 -8.943 0.114 1.00 85.06 103 ASP A N 1
ATOM 810 C CA . ASP A 1 103 ? 23.190 -10.070 0.853 1.00 85.06 103 ASP A CA 1
ATOM 811 C C . ASP A 1 103 ? 23.721 -9.690 2.245 1.00 85.06 103 ASP A C 1
ATOM 813 O O . ASP A 1 103 ? 23.947 -10.562 3.081 1.00 85.06 103 ASP A O 1
ATOM 817 N N . ARG A 1 104 ? 23.902 -8.393 2.523 1.00 84.81 104 ARG A N 1
ATOM 818 C CA . ARG A 1 104 ? 24.369 -7.901 3.829 1.00 84.81 104 ARG A CA 1
ATOM 819 C C . ARG A 1 104 ? 23.265 -7.784 4.877 1.00 84.81 104 ARG A C 1
ATOM 821 O O . ARG A 1 104 ? 23.566 -7.509 6.037 1.00 84.81 104 ARG A O 1
ATOM 828 N N . TYR A 1 105 ? 22.007 -7.951 4.484 1.00 83.31 105 TYR A N 1
ATOM 829 C CA . TYR A 1 105 ? 20.869 -7.849 5.386 1.00 83.31 105 TYR A CA 1
ATOM 830 C C . TYR A 1 105 ? 20.438 -9.241 5.844 1.00 83.31 105 TYR A C 1
ATOM 832 O O . TYR A 1 105 ? 20.206 -10.128 5.029 1.00 83.31 105 TYR A O 1
ATOM 840 N N . SER A 1 106 ? 20.297 -9.426 7.160 1.00 79.19 106 SER A N 1
ATOM 841 C CA . SER A 1 106 ? 19.761 -10.665 7.742 1.00 79.19 106 SER A CA 1
ATOM 842 C C . SER A 1 106 ? 18.264 -10.835 7.488 1.00 79.19 106 SER A C 1
ATOM 844 O O . SER A 1 106 ? 17.741 -11.941 7.578 1.00 79.19 106 SER A O 1
ATOM 846 N N . GLU A 1 107 ? 17.574 -9.735 7.189 1.00 86.69 107 GLU A N 1
ATOM 847 C CA . GLU A 1 107 ? 16.153 -9.709 6.890 1.00 86.69 107 GLU A CA 1
ATOM 848 C C . GLU A 1 107 ? 15.899 -9.061 5.525 1.00 86.69 107 GLU A C 1
ATOM 850 O O . GLU A 1 107 ? 16.535 -8.071 5.162 1.00 86.69 107 GLU A O 1
ATOM 855 N N . SER A 1 108 ? 14.934 -9.597 4.779 1.00 89.50 108 SER A N 1
ATOM 856 C CA . SER A 1 108 ?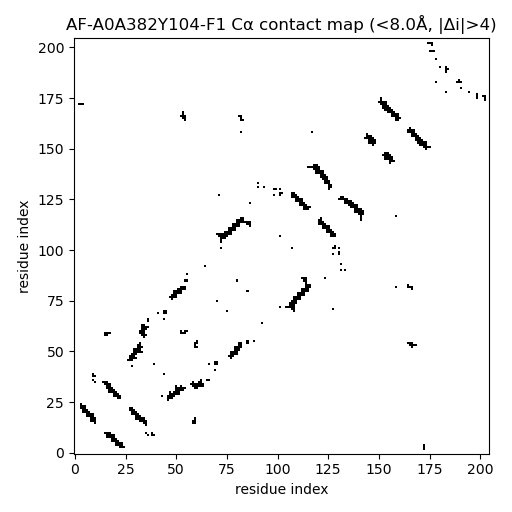 14.586 -9.123 3.439 1.00 89.50 108 SER A CA 1
ATOM 857 C C . SER A 1 108 ? 13.146 -8.637 3.400 1.00 89.50 108 SER A C 1
ATOM 859 O O . SER A 1 108 ? 12.231 -9.368 3.783 1.00 89.50 108 SER A O 1
ATOM 861 N N . VAL A 1 109 ? 12.943 -7.444 2.839 1.00 95.88 109 VAL A N 1
ATOM 862 C CA . VAL A 1 109 ? 11.601 -6.970 2.497 1.00 95.88 109 VAL A CA 1
ATOM 863 C C . VAL A 1 109 ? 11.091 -7.730 1.272 1.00 95.88 109 VAL A C 1
ATOM 865 O O . VAL A 1 109 ? 11.861 -8.049 0.357 1.00 95.88 109 VAL A O 1
ATOM 868 N N . THR A 1 110 ? 9.797 -8.032 1.262 1.00 97.88 110 THR A N 1
ATOM 869 C CA . THR A 1 110 ? 9.084 -8.588 0.106 1.00 97.88 110 THR A CA 1
ATOM 870 C C . THR A 1 110 ? 7.948 -7.651 -0.270 1.00 97.88 110 THR A C 1
ATOM 872 O O . THR A 1 110 ? 7.141 -7.290 0.582 1.00 97.88 110 THR A O 1
ATOM 875 N N . LEU A 1 111 ? 7.875 -7.267 -1.541 1.00 98.62 111 LEU A N 1
ATOM 876 C CA . LEU A 1 111 ? 6.734 -6.551 -2.099 1.00 98.62 111 LEU A CA 1
ATOM 877 C C . LEU A 1 111 ? 5.864 -7.560 -2.845 1.00 98.62 111 LEU A C 1
ATOM 879 O O . LEU A 1 111 ? 6.317 -8.167 -3.816 1.00 98.62 111 LEU A O 1
ATOM 883 N N . GLU A 1 112 ? 4.636 -7.757 -2.382 1.00 98.69 112 GLU A N 1
ATOM 884 C CA . GLU A 1 112 ? 3.611 -8.500 -3.110 1.00 98.69 112 GLU A CA 1
ATOM 885 C C . GLU A 1 112 ? 2.733 -7.495 -3.841 1.00 98.69 112 GLU A C 1
ATOM 887 O O . GLU A 1 112 ? 2.011 -6.725 -3.213 1.00 98.69 112 GLU A O 1
ATOM 892 N N . VAL A 1 113 ? 2.827 -7.471 -5.165 1.00 98.81 113 VAL A N 1
ATOM 893 C CA . VAL A 1 113 ? 2.152 -6.480 -6.004 1.00 98.81 113 VAL A CA 1
ATOM 894 C C . VAL A 1 113 ? 0.979 -7.152 -6.694 1.00 98.81 113 VAL A C 1
ATOM 896 O O . VAL A 1 113 ? 1.151 -8.195 -7.321 1.00 98.81 113 VAL A O 1
ATOM 899 N N . THR A 1 114 ? -0.200 -6.560 -6.551 1.00 98.75 114 THR A N 1
ATOM 900 C CA . THR A 1 114 ? -1.442 -6.986 -7.191 1.00 98.75 114 THR A CA 1
ATOM 901 C C . THR A 1 114 ? -1.881 -5.910 -8.177 1.00 98.75 114 THR A C 1
ATOM 903 O O . THR A 1 114 ? -2.135 -4.772 -7.786 1.00 98.75 114 THR A O 1
ATOM 906 N N . GLU A 1 115 ? -1.964 -6.281 -9.444 1.00 98.56 115 GLU A N 1
ATOM 907 C CA . GLU A 1 115 ? -2.520 -5.474 -10.524 1.00 98.56 115 GLU A CA 1
ATOM 908 C C . GLU A 1 115 ? -3.974 -5.882 -10.766 1.00 98.56 115 GLU A C 1
ATOM 910 O O . GLU A 1 115 ? -4.292 -7.074 -10.837 1.00 98.56 115 GLU A O 1
ATOM 915 N N . VAL A 1 116 ? -4.859 -4.889 -10.815 1.00 98.25 116 VAL A N 1
ATOM 916 C CA . VAL A 1 116 ? -6.307 -5.078 -10.925 1.00 98.25 116 VAL A CA 1
ATOM 917 C C . VAL A 1 116 ? -6.744 -4.883 -12.374 1.00 98.25 116 VAL A C 1
ATOM 919 O O . VAL A 1 116 ? -6.603 -3.788 -12.918 1.00 98.25 116 VAL A O 1
ATOM 922 N N . HIS A 1 117 ? -7.327 -5.929 -12.962 1.00 96.88 117 HIS A N 1
ATOM 923 C CA . HIS A 1 117 ? -8.026 -5.883 -14.247 1.00 96.88 117 HIS A CA 1
ATOM 924 C C . HIS A 1 117 ? -9.529 -6.116 -14.042 1.00 96.88 117 HIS A C 1
ATOM 926 O O . HIS A 1 117 ? -9.975 -6.471 -12.953 1.00 96.88 117 HIS A O 1
ATOM 932 N N . GLU A 1 118 ? -10.327 -5.943 -15.099 1.00 93.69 118 GLU A N 1
ATOM 933 C CA . GLU A 1 118 ? -11.793 -6.055 -15.023 1.00 93.69 118 GLU A CA 1
ATOM 934 C C . GLU A 1 118 ? -12.291 -7.428 -14.542 1.00 93.69 118 GLU A C 1
ATOM 936 O O . GLU A 1 118 ? -13.301 -7.504 -13.848 1.00 93.69 118 GLU A O 1
ATOM 941 N N . SER A 1 119 ? -11.598 -8.511 -14.907 1.00 94.50 119 SER A N 1
ATOM 942 C CA . SER A 1 119 ? -12.043 -9.893 -14.658 1.00 94.50 119 SER A CA 1
ATOM 943 C C . SER A 1 119 ? -11.116 -10.711 -13.761 1.00 94.50 119 SER A C 1
ATOM 945 O O . SER A 1 119 ? -11.493 -11.787 -13.291 1.00 94.50 119 SER A O 1
ATOM 947 N N . HIS A 1 120 ? -9.893 -10.240 -13.538 1.00 97.25 120 HIS A N 1
ATOM 948 C CA . HIS A 1 120 ? -8.863 -10.986 -12.829 1.00 97.25 120 HIS A CA 1
ATOM 949 C C . HIS A 1 120 ? -7.865 -10.050 -12.148 1.00 97.25 120 HIS A C 1
ATOM 951 O O . HIS A 1 120 ? -7.760 -8.863 -12.456 1.00 97.25 120 HIS A O 1
ATOM 957 N N . LEU A 1 121 ? -7.124 -10.612 -11.201 1.00 98.19 121 LEU A N 1
ATOM 958 C CA . LEU A 1 121 ? -6.016 -9.967 -10.520 1.00 98.19 121 LEU A CA 1
ATOM 959 C C . LEU A 1 121 ? -4.722 -10.673 -10.915 1.00 98.19 121 LEU A C 1
ATOM 961 O O . LEU A 1 121 ? -4.613 -11.892 -10.755 1.00 98.19 121 LEU A O 1
ATOM 965 N N . VAL A 1 122 ? -3.723 -9.912 -11.348 1.00 98.56 122 VAL A N 1
ATOM 966 C CA . VAL A 1 122 ? -2.363 -10.420 -11.561 1.00 98.56 122 VAL A CA 1
ATOM 967 C C . VAL A 1 122 ? -1.559 -10.146 -10.296 1.00 98.56 122 VAL A C 1
ATOM 969 O O . VAL A 1 122 ? -1.484 -9.014 -9.827 1.00 98.56 122 VAL A O 1
ATOM 972 N N . LYS A 1 123 ? -0.951 -11.175 -9.710 1.00 98.56 123 LYS A N 1
ATOM 973 C CA . LYS A 1 123 ? -0.137 -11.065 -8.493 1.00 98.56 123 LYS A CA 1
ATOM 974 C C . LYS A 1 123 ? 1.291 -11.481 -8.779 1.00 98.56 123 LYS A C 1
ATOM 976 O O . LYS A 1 123 ? 1.512 -12.552 -9.333 1.00 98.56 123 LYS A O 1
ATOM 981 N N . VAL A 1 124 ? 2.253 -10.679 -8.335 1.00 98.75 124 VAL A N 1
ATOM 982 C CA . VAL A 1 124 ? 3.692 -10.956 -8.458 1.00 98.75 124 VAL A CA 1
ATOM 983 C C . VAL A 1 124 ? 4.418 -10.631 -7.160 1.00 98.75 124 VAL A C 1
ATOM 985 O O . VAL A 1 124 ? 3.921 -9.881 -6.316 1.00 98.75 124 VAL A O 1
ATOM 988 N N . LYS A 1 125 ? 5.630 -11.162 -7.004 1.00 98.62 125 LYS A N 1
ATOM 989 C CA . LYS A 1 125 ? 6.511 -10.841 -5.880 1.00 98.62 125 LYS A CA 1
ATOM 990 C C . LYS A 1 125 ? 7.831 -10.251 -6.346 1.00 98.62 125 LYS A C 1
ATOM 992 O O . LYS A 1 125 ? 8.470 -10.770 -7.263 1.00 98.62 125 LYS A O 1
ATOM 997 N N . PHE A 1 126 ? 8.277 -9.232 -5.620 1.00 98.38 126 PHE A N 1
ATOM 998 C CA . PHE A 1 126 ? 9.620 -8.674 -5.703 1.00 98.38 126 PHE A CA 1
ATOM 999 C C . PHE A 1 126 ? 10.293 -8.794 -4.334 1.00 98.38 126 PHE A C 1
ATOM 1001 O O . PHE A 1 126 ? 9.899 -8.139 -3.368 1.00 98.38 126 PHE A O 1
ATOM 1008 N N . LYS A 1 127 ? 11.312 -9.647 -4.237 1.00 96.50 127 LYS A N 1
ATOM 1009 C CA . LYS A 1 127 ? 12.042 -9.906 -2.988 1.00 96.50 127 LYS A CA 1
ATOM 1010 C C . LYS A 1 127 ? 13.378 -9.175 -3.018 1.00 96.50 127 LYS A C 1
ATOM 1012 O O . LYS A 1 127 ? 14.107 -9.284 -4.004 1.00 96.50 127 LYS A O 1
ATOM 1017 N N . ALA A 1 128 ? 13.728 -8.462 -1.947 1.00 95.75 128 ALA A N 1
ATOM 1018 C CA . ALA A 1 128 ? 14.995 -7.730 -1.894 1.00 95.75 128 ALA A CA 1
ATOM 1019 C C . ALA A 1 128 ? 16.209 -8.666 -2.026 1.00 95.75 128 ALA A C 1
ATOM 1021 O O . ALA A 1 128 ? 17.135 -8.350 -2.768 1.00 95.75 128 ALA A O 1
ATOM 1022 N N . ILE A 1 129 ? 16.174 -9.844 -1.390 1.00 93.69 129 ILE A N 1
ATOM 1023 C CA . ILE A 1 129 ? 17.234 -10.865 -1.493 1.00 93.69 129 ILE A CA 1
ATOM 1024 C C . ILE A 1 129 ? 17.501 -11.314 -2.940 1.00 93.69 129 ILE A C 1
ATOM 1026 O O . ILE A 1 129 ? 18.647 -11.536 -3.321 1.00 93.69 129 ILE A O 1
ATOM 1030 N N . ASP A 1 130 ? 16.462 -11.329 -3.777 1.00 94.81 130 ASP A N 1
ATOM 1031 C CA . ASP A 1 130 ? 16.542 -11.674 -5.200 1.00 94.81 130 ASP A CA 1
ATOM 1032 C C . ASP A 1 130 ? 16.787 -10.444 -6.087 1.00 94.81 130 ASP A C 1
ATOM 1034 O O . ASP A 1 130 ? 16.559 -10.481 -7.299 1.00 94.81 130 ASP A O 1
ATOM 1038 N N . ARG A 1 131 ? 17.246 -9.332 -5.491 1.00 95.88 131 ARG A N 1
ATOM 1039 C CA . ARG A 1 131 ? 17.465 -8.035 -6.153 1.00 95.88 131 ARG A CA 1
ATOM 1040 C C . ARG A 1 131 ? 16.207 -7.511 -6.840 1.00 95.88 131 ARG A C 1
ATOM 1042 O O . ARG A 1 131 ? 16.288 -6.928 -7.917 1.00 95.88 131 ARG A O 1
ATOM 1049 N N . PHE A 1 132 ? 15.054 -7.773 -6.226 1.00 97.00 132 PHE A N 1
ATOM 1050 C CA . PHE A 1 132 ? 13.736 -7.421 -6.739 1.00 97.00 132 PHE A CA 1
ATOM 1051 C C . PHE A 1 132 ? 13.495 -7.900 -8.178 1.00 97.00 132 PHE A C 1
ATOM 1053 O O . PHE A 1 132 ? 12.879 -7.208 -8.983 1.00 97.00 132 PHE A O 1
ATOM 1060 N N . LYS A 1 133 ? 13.959 -9.103 -8.528 1.00 96.88 133 LYS A N 1
ATOM 1061 C CA . LYS A 1 133 ? 13.490 -9.766 -9.749 1.00 96.88 133 LYS A CA 1
ATOM 1062 C C . LYS A 1 133 ? 12.019 -10.155 -9.593 1.00 96.88 133 LYS A C 1
ATOM 1064 O O . LYS A 1 133 ? 11.618 -10.639 -8.534 1.00 96.88 133 LYS A O 1
ATOM 1069 N N . LYS A 1 134 ? 11.232 -9.957 -10.657 1.00 98.06 134 LYS A N 1
ATOM 1070 C CA . LYS A 1 134 ? 9.835 -10.410 -10.724 1.00 98.06 134 LYS A CA 1
ATOM 1071 C C . LYS A 1 134 ? 9.788 -11.934 -10.575 1.00 98.06 134 LYS A C 1
ATOM 1073 O O . LYS A 1 134 ? 10.536 -12.639 -11.251 1.00 98.06 134 LYS A O 1
ATOM 1078 N N . SER A 1 135 ? 8.927 -12.427 -9.692 1.00 97.88 135 SER A N 1
ATOM 1079 C CA . SER A 1 135 ? 8.763 -13.854 -9.388 1.00 97.88 135 SER A CA 1
ATOM 1080 C C . SER A 1 135 ? 7.328 -14.170 -8.962 1.00 97.88 135 SER A C 1
ATOM 1082 O O . SER A 1 135 ? 6.550 -13.251 -8.703 1.00 97.88 135 SER A O 1
ATOM 1084 N N . ASP A 1 136 ? 6.999 -15.462 -8.864 1.00 96.88 136 ASP A N 1
ATOM 1085 C CA . ASP A 1 136 ? 5.729 -15.970 -8.322 1.00 96.88 136 ASP A CA 1
ATOM 1086 C C . ASP A 1 136 ? 4.477 -15.348 -8.985 1.00 96.88 136 ASP A C 1
ATOM 1088 O O . ASP A 1 136 ? 3.495 -15.047 -8.303 1.00 96.88 136 ASP A O 1
ATOM 1092 N N . GLU A 1 137 ? 4.534 -15.133 -10.306 1.00 97.75 137 GLU A N 1
ATOM 1093 C CA . GLU A 1 137 ? 3.429 -14.569 -11.086 1.00 97.75 137 GLU A CA 1
ATOM 1094 C C . GLU A 1 137 ? 2.249 -15.536 -11.152 1.00 97.75 137 GLU A C 1
ATOM 1096 O O . GLU A 1 137 ? 2.410 -16.716 -11.473 1.00 97.75 137 GLU A O 1
ATOM 1101 N N . LYS A 1 138 ? 1.062 -15.032 -10.822 1.00 97.56 138 LYS A N 1
ATOM 1102 C CA . LYS A 1 138 ? -0.184 -15.790 -10.858 1.00 97.56 138 LYS A CA 1
ATOM 1103 C C . LYS A 1 138 ? -1.361 -14.883 -11.166 1.00 97.56 138 LYS A C 1
ATOM 1105 O O . LYS A 1 138 ? -1.420 -13.752 -10.689 1.00 97.56 138 LYS A O 1
ATOM 1110 N N . GLU A 1 139 ? -2.327 -15.439 -11.870 1.00 97.75 139 GLU A N 1
ATOM 1111 C CA . GLU A 1 139 ? -3.623 -14.819 -12.104 1.00 97.75 139 GLU A CA 1
ATOM 1112 C C . GLU A 1 139 ? -4.669 -15.491 -11.222 1.00 97.75 139 GLU A C 1
ATOM 1114 O O . GLU A 1 139 ? -4.660 -16.713 -11.046 1.00 97.75 139 GLU A O 1
ATOM 1119 N N . ILE A 1 140 ? -5.556 -14.691 -10.641 1.00 96.38 140 ILE A N 1
ATOM 1120 C CA . ILE A 1 140 ? -6.717 -15.185 -9.901 1.00 96.38 140 ILE A CA 1
ATOM 1121 C C . ILE A 1 140 ? -7.977 -14.445 -10.360 1.00 96.38 140 ILE A C 1
ATOM 1123 O O . ILE A 1 140 ? -7.872 -13.272 -10.720 1.00 96.38 140 ILE A O 1
ATOM 1127 N N . PRO A 1 141 ? -9.159 -15.084 -10.334 1.00 96.25 141 PRO A N 1
ATOM 1128 C CA . PRO A 1 141 ? -10.417 -14.408 -10.639 1.00 96.25 141 PRO A CA 1
ATOM 1129 C C . PRO A 1 141 ? -10.630 -13.174 -9.756 1.00 96.25 141 PRO A C 1
ATOM 1131 O O . PRO A 1 141 ? -10.289 -13.189 -8.569 1.00 96.25 141 PRO A O 1
ATOM 1134 N N . PHE A 1 142 ? -11.183 -12.108 -10.336 1.00 95.00 142 PHE A N 1
ATOM 1135 C CA . PHE A 1 142 ? -11.587 -10.918 -9.596 1.00 95.00 142 PHE A CA 1
ATOM 1136 C C . PHE A 1 142 ? -13.090 -10.980 -9.331 1.00 95.00 142 PHE A C 1
ATOM 1138 O O . PHE A 1 142 ? -13.905 -10.726 -10.215 1.00 95.00 142 PHE A O 1
ATOM 1145 N N . GLU A 1 143 ? -13.445 -11.362 -8.108 1.00 90.88 143 GLU A N 1
ATOM 1146 C CA . GLU A 1 143 ? -14.825 -11.615 -7.695 1.00 90.88 143 GLU A CA 1
ATOM 1147 C C . GLU A 1 143 ? -15.295 -10.545 -6.701 1.00 90.88 143 GLU A C 1
ATOM 1149 O O . GLU A 1 143 ? -14.556 -10.128 -5.805 1.00 90.88 143 GLU A O 1
ATOM 1154 N N . ASP A 1 144 ? -16.531 -10.073 -6.884 1.00 89.62 144 ASP A N 1
ATOM 1155 C CA . ASP A 1 144 ? -17.237 -9.138 -5.993 1.00 89.62 144 ASP A CA 1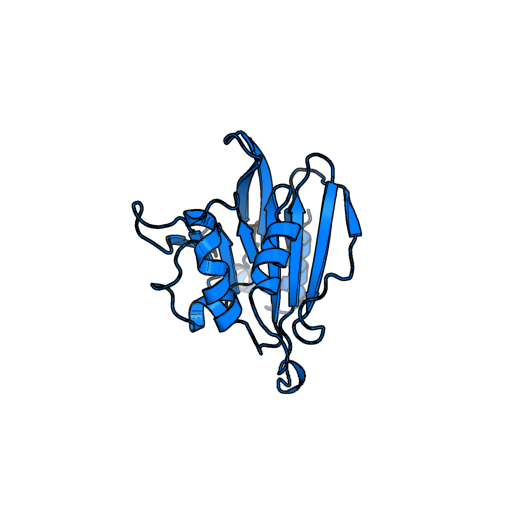
ATOM 1156 C C . ASP A 1 144 ? -16.490 -7.834 -5.651 1.00 89.62 144 ASP A C 1
ATOM 1158 O O . ASP A 1 144 ? -16.770 -7.175 -4.642 1.00 89.62 144 ASP A O 1
ATOM 1162 N N . GLY A 1 145 ? -15.520 -7.438 -6.475 1.00 93.50 145 GLY A N 1
ATOM 1163 C CA . GLY A 1 145 ? -14.711 -6.252 -6.224 1.00 93.50 145 GLY A CA 1
ATOM 1164 C C . GLY A 1 145 ? -13.766 -6.388 -5.025 1.00 93.50 145 GLY A C 1
ATOM 1165 O O . GLY A 1 145 ? -13.272 -5.376 -4.542 1.00 93.50 145 GLY A O 1
ATOM 1166 N N . ILE A 1 146 ? -13.526 -7.586 -4.485 1.00 96.62 146 ILE A N 1
ATOM 1167 C CA . ILE A 1 146 ? -12.752 -7.772 -3.247 1.00 96.62 146 ILE A CA 1
ATOM 1168 C C . ILE A 1 146 ? -11.249 -7.808 -3.550 1.00 96.62 146 ILE A C 1
ATOM 1170 O O . ILE A 1 146 ? -10.775 -8.640 -4.320 1.00 96.62 146 ILE A O 1
ATOM 1174 N N . LEU A 1 147 ? -10.476 -6.937 -2.893 1.00 96.94 147 LEU A N 1
ATOM 1175 C CA . LEU A 1 147 ? -9.008 -6.973 -2.923 1.00 96.94 147 LEU A CA 1
ATOM 1176 C C . LEU A 1 147 ? -8.424 -7.698 -1.715 1.00 96.94 147 LEU A C 1
ATOM 1178 O O . LEU A 1 147 ? -7.473 -8.472 -1.847 1.00 96.94 147 LEU A O 1
ATOM 1182 N N . VAL A 1 148 ? -8.981 -7.417 -0.538 1.00 96.88 148 VAL A N 1
ATOM 1183 C CA . VAL A 1 148 ? -8.532 -7.965 0.742 1.00 96.88 148 VAL A CA 1
ATOM 1184 C C . VAL A 1 148 ? -9.751 -8.364 1.545 1.00 96.88 148 VAL A C 1
ATOM 1186 O O . VAL A 1 148 ? -10.652 -7.553 1.740 1.00 96.88 148 VAL A O 1
ATOM 1189 N N . ASP A 1 149 ? -9.739 -9.593 2.041 1.00 95.06 149 ASP A N 1
ATOM 1190 C CA . ASP A 1 149 ? -10.735 -10.101 2.970 1.00 95.06 149 ASP A CA 1
ATOM 1191 C C . ASP A 1 149 ? -10.014 -10.736 4.163 1.00 95.06 149 ASP A C 1
ATOM 1193 O O . ASP A 1 149 ? -9.450 -11.825 4.068 1.00 95.06 149 ASP A O 1
ATOM 1197 N N . GLU A 1 150 ? -9.968 -10.011 5.278 1.00 92.69 150 GLU A N 1
ATOM 1198 C CA . GLU A 1 150 ? -9.365 -10.465 6.529 1.00 92.69 150 GLU A CA 1
ATOM 1199 C C . GLU A 1 150 ? -10.407 -10.512 7.651 1.00 92.69 150 GLU A C 1
ATOM 1201 O O . GLU A 1 150 ? -11.493 -9.941 7.553 1.00 92.69 150 GLU A O 1
ATOM 1206 N N . ASP A 1 151 ? -10.073 -11.151 8.774 1.00 85.12 151 ASP A N 1
ATOM 1207 C CA . ASP A 1 151 ? -10.974 -11.321 9.926 1.00 85.12 151 ASP A CA 1
ATOM 1208 C C . ASP A 1 151 ? -11.601 -10.010 10.429 1.00 85.12 151 ASP A C 1
ATOM 1210 O O . ASP A 1 151 ? -12.700 -10.006 10.982 1.00 85.12 151 ASP A O 1
ATOM 1214 N N . LYS A 1 152 ? -10.895 -8.885 10.271 1.00 86.88 152 LYS A N 1
ATOM 1215 C CA . LYS A 1 152 ? -11.279 -7.591 10.855 1.00 86.88 152 LYS A CA 1
ATOM 1216 C C . LYS A 1 152 ? -11.794 -6.581 9.842 1.00 86.88 152 LYS A C 1
ATOM 1218 O O . LYS A 1 152 ? -12.415 -5.602 10.259 1.00 86.88 152 LYS A O 1
ATOM 1223 N N . PHE A 1 153 ? -11.504 -6.763 8.558 1.00 93.06 153 PHE A N 1
ATOM 1224 C CA . PHE A 1 153 ? -11.833 -5.776 7.541 1.00 93.06 153 PHE A CA 1
ATOM 1225 C C . PHE A 1 153 ? -11.889 -6.379 6.144 1.00 93.06 153 PHE A C 1
ATOM 1227 O O . PHE A 1 153 ? -11.261 -7.400 5.869 1.00 93.06 153 PHE A O 1
ATOM 1234 N N . VAL A 1 154 ? -12.614 -5.695 5.268 1.00 96.44 154 VAL A N 1
ATOM 1235 C CA . VAL A 1 154 ? -12.639 -5.961 3.831 1.00 96.44 154 VAL A CA 1
ATOM 1236 C C . VAL A 1 154 ? -12.215 -4.687 3.111 1.00 96.44 154 VAL A C 1
ATOM 1238 O O . VAL A 1 154 ? -12.647 -3.593 3.480 1.00 96.44 154 VAL A O 1
ATOM 1241 N N . VAL A 1 155 ? -11.363 -4.815 2.096 1.00 98.00 155 VAL A N 1
ATOM 1242 C CA . VAL A 1 155 ? -11.129 -3.745 1.120 1.00 98.00 155 VAL A CA 1
ATOM 1243 C C . VAL A 1 155 ? -11.706 -4.177 -0.210 1.00 98.00 155 VAL A C 1
ATOM 1245 O O . VAL A 1 155 ? -11.292 -5.195 -0.772 1.00 98.00 155 VAL A O 1
ATOM 1248 N N . ARG A 1 156 ? -12.641 -3.376 -0.716 1.00 98.31 156 ARG A N 1
ATOM 1249 C CA . ARG A 1 156 ? -13.201 -3.519 -2.057 1.00 98.31 156 ARG A CA 1
ATOM 1250 C C . ARG A 1 156 ? -12.686 -2.425 -2.973 1.00 98.31 156 ARG A C 1
ATOM 1252 O O . ARG A 1 156 ? -12.303 -1.348 -2.514 1.00 98.31 156 ARG A O 1
ATOM 1259 N N . THR A 1 157 ? -12.719 -2.692 -4.268 1.00 98.12 157 THR A N 1
ATOM 1260 C CA . THR A 1 157 ? -12.410 -1.718 -5.299 1.00 98.12 157 THR A CA 1
ATOM 1261 C C . THR A 1 157 ? -13.387 -1.783 -6.462 1.00 98.12 157 THR A C 1
ATOM 1263 O O . THR A 1 157 ? -13.990 -2.820 -6.736 1.00 98.12 157 THR A O 1
ATOM 1266 N N . ALA A 1 158 ? -13.515 -0.654 -7.147 1.00 96.75 158 ALA A N 1
ATOM 1267 C CA . ALA A 1 158 ? -14.121 -0.553 -8.461 1.00 96.75 158 ALA A CA 1
ATOM 1268 C C . ALA A 1 158 ? -13.160 0.208 -9.379 1.00 96.75 158 ALA A C 1
ATOM 1270 O O . ALA A 1 158 ? -12.536 1.183 -8.951 1.00 96.75 158 ALA A O 1
ATOM 1271 N N . ILE A 1 159 ? -13.060 -0.229 -10.634 1.00 96.50 159 ILE A N 1
ATOM 1272 C CA . ILE A 1 159 ? -12.317 0.495 -11.666 1.00 96.50 159 ILE A CA 1
ATOM 1273 C C . ILE A 1 159 ? -13.201 1.647 -12.154 1.00 96.50 159 ILE A C 1
ATOM 1275 O O . ILE A 1 159 ? -14.340 1.443 -12.573 1.00 96.50 159 ILE A O 1
ATOM 1279 N N . LEU A 1 160 ? -12.679 2.862 -12.053 1.00 95.31 160 LEU A N 1
ATOM 1280 C CA . LEU A 1 160 ? -13.302 4.119 -12.443 1.00 95.31 160 LEU A CA 1
ATOM 1281 C C . LEU A 1 160 ? -12.553 4.727 -13.634 1.00 95.31 160 LEU A C 1
ATOM 1283 O O . LEU A 1 160 ? -11.381 4.433 -13.877 1.00 95.31 160 LEU A O 1
ATOM 1287 N N . GLU A 1 161 ? -13.232 5.621 -14.348 1.00 89.31 161 GLU A N 1
ATOM 1288 C CA . GLU A 1 161 ? -12.681 6.330 -15.502 1.00 89.31 161 GLU A CA 1
ATOM 1289 C C . GLU A 1 161 ? -12.059 7.672 -15.079 1.00 89.31 161 GLU A C 1
ATOM 1291 O O . GLU A 1 161 ? -12.754 8.569 -14.592 1.00 89.31 161 GLU A O 1
ATOM 1296 N N . HIS A 1 162 ? -10.747 7.824 -15.286 1.00 80.56 162 HIS A N 1
ATOM 1297 C CA . HIS A 1 162 ? -9.990 9.056 -15.021 1.00 80.56 162 HIS A CA 1
ATOM 1298 C C . HIS A 1 162 ? -9.083 9.452 -16.207 1.00 80.56 162 HIS A C 1
ATOM 1300 O O . HIS A 1 162 ? -8.017 10.038 -16.032 1.00 80.56 162 HIS A O 1
ATOM 1306 N N . ARG A 1 163 ? -9.496 9.119 -17.438 1.00 89.00 163 ARG A N 1
ATOM 1307 C CA . ARG A 1 163 ? -8.703 9.060 -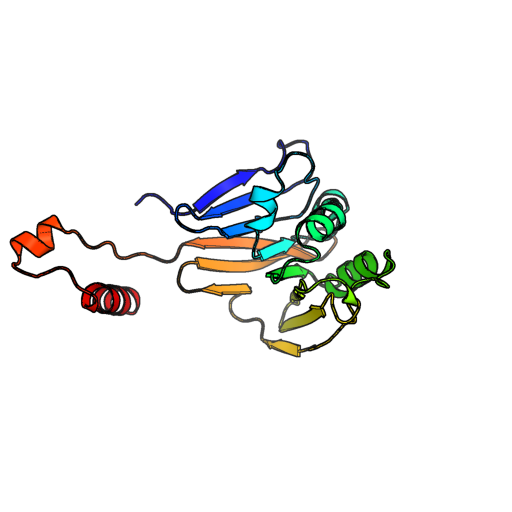18.692 1.00 89.00 163 ARG A CA 1
ATOM 1308 C C . ARG A 1 163 ? -7.679 7.926 -18.740 1.00 89.00 163 ARG A C 1
ATOM 1310 O O . ARG A 1 163 ? -7.093 7.677 -19.791 1.00 89.00 163 ARG A O 1
ATOM 1317 N N . ILE A 1 164 ? -7.476 7.277 -17.603 1.00 89.06 164 ILE A N 1
ATOM 1318 C CA . ILE A 1 164 ? -6.768 6.023 -17.379 1.00 89.06 164 ILE A CA 1
ATOM 1319 C C . ILE A 1 164 ? -7.566 5.236 -16.327 1.00 89.06 164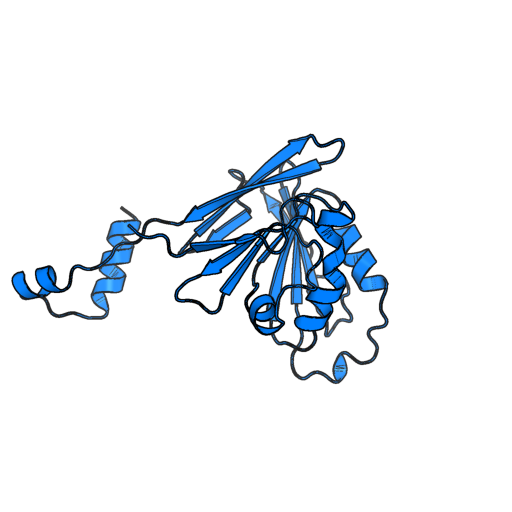 ILE A C 1
ATOM 1321 O O . ILE A 1 164 ? -8.354 5.851 -15.592 1.00 89.06 164 ILE A O 1
ATOM 1325 N N . PRO A 1 165 ? -7.355 3.915 -16.204 1.00 91.25 165 PRO A N 1
ATOM 1326 C CA . PRO A 1 165 ? -7.930 3.144 -15.112 1.00 91.25 165 PRO A CA 1
ATOM 1327 C C . PRO A 1 165 ? -7.529 3.733 -13.753 1.00 91.25 165 PRO A C 1
ATOM 1329 O O . PRO A 1 165 ? -6.345 3.909 -13.459 1.00 91.25 165 PRO A O 1
ATOM 1332 N N . CYS A 1 166 ? -8.527 4.049 -12.931 1.00 96.50 166 CYS A N 1
ATOM 1333 C CA . CYS A 1 166 ? -8.351 4.581 -11.585 1.00 96.50 166 CYS A CA 1
ATOM 1334 C C . CYS A 1 166 ? -9.161 3.743 -10.599 1.00 96.50 166 CYS A C 1
ATOM 1336 O O . CYS A 1 166 ? -10.354 3.534 -10.789 1.00 96.50 166 CYS A O 1
ATOM 1338 N N . LEU A 1 167 ? -8.530 3.243 -9.544 1.00 98.12 167 LEU A N 1
ATOM 1339 C CA . LEU A 1 167 ? -9.196 2.436 -8.533 1.00 98.12 167 LEU A CA 1
ATOM 1340 C C . LEU A 1 167 ? -9.860 3.327 -7.480 1.00 98.12 167 LEU A C 1
ATOM 1342 O O . LEU A 1 167 ? -9.196 4.092 -6.781 1.00 98.12 167 LEU A O 1
ATOM 1346 N N . GLY A 1 168 ? -11.177 3.189 -7.328 1.00 97.75 168 GLY A N 1
ATOM 1347 C CA . GLY A 1 168 ? -11.897 3.642 -6.140 1.00 97.75 168 GLY A CA 1
ATOM 1348 C C . GLY A 1 168 ? -11.865 2.560 -5.064 1.00 97.75 168 GLY A C 1
ATOM 1349 O O . GLY A 1 168 ? -11.931 1.377 -5.396 1.00 97.75 168 GLY A O 1
ATOM 1350 N N . PHE A 1 169 ? -11.787 2.933 -3.785 1.00 98.25 169 PHE A N 1
ATOM 1351 C CA . PHE A 1 169 ? -11.693 1.973 -2.680 1.00 98.25 169 PHE A CA 1
ATOM 1352 C C . PHE A 1 169 ? -12.811 2.145 -1.648 1.00 98.25 169 PHE A C 1
ATOM 1354 O O . PHE A 1 169 ? -13.187 3.264 -1.304 1.00 98.25 169 PHE A O 1
ATOM 1361 N N . SER A 1 170 ? -13.287 1.020 -1.112 1.00 97.69 170 SER A N 1
ATOM 1362 C CA . SER A 1 170 ? -14.124 0.944 0.090 1.00 97.69 170 SER A CA 1
ATOM 1363 C C . SER A 1 170 ? -13.366 0.161 1.157 1.00 97.69 170 SER A C 1
ATOM 1365 O O . SER A 1 170 ? -12.934 -0.963 0.898 1.00 97.69 170 SER A O 1
ATOM 1367 N N . LEU A 1 171 ? -13.193 0.750 2.342 1.00 97.31 171 LEU A N 1
ATOM 1368 C CA . LEU A 1 171 ? -12.664 0.068 3.522 1.00 97.31 171 LEU A CA 1
ATOM 1369 C C . LEU A 1 171 ? -13.810 -0.183 4.501 1.00 97.31 171 LEU A C 1
ATOM 1371 O O . LEU A 1 171 ? -14.361 0.750 5.084 1.00 97.31 171 LEU A O 1
ATOM 1375 N N . GLU A 1 172 ? -14.127 -1.454 4.709 1.00 94.50 172 GLU A N 1
ATOM 1376 C CA . GLU A 1 172 ? -15.237 -1.899 5.544 1.00 94.50 172 GLU A CA 1
ATOM 1377 C C . GLU A 1 172 ? -14.698 -2.578 6.804 1.00 94.50 172 GLU A C 1
ATOM 1379 O O . GLU A 1 172 ? -13.955 -3.559 6.734 1.00 94.50 172 GLU A O 1
ATOM 1384 N N . GLU A 1 173 ? -15.066 -2.064 7.980 1.00 91.25 173 GLU A N 1
ATOM 1385 C CA . GLU A 1 173 ? -14.786 -2.744 9.246 1.00 91.25 173 GLU A CA 1
ATOM 1386 C C . GLU A 1 173 ? -15.782 -3.894 9.428 1.00 91.25 173 GLU A C 1
ATOM 1388 O O . GLU A 1 173 ? -16.996 -3.681 9.403 1.00 91.25 173 GLU A O 1
ATOM 1393 N N . LYS A 1 174 ? -15.285 -5.117 9.646 1.00 87.56 174 LYS A N 1
ATOM 1394 C CA . LYS A 1 174 ? -16.161 -6.249 9.957 1.00 87.56 174 LYS A CA 1
ATOM 1395 C C . LYS A 1 174 ? -16.739 -6.101 11.360 1.00 87.56 174 LYS A C 1
ATOM 1397 O O . LYS A 1 174 ? -16.056 -5.674 12.296 1.00 87.56 174 LYS A O 1
ATOM 1402 N N . SER A 1 175 ? -18.004 -6.492 11.502 1.00 74.62 175 SER A N 1
ATOM 1403 C CA . SER A 1 175 ? -18.715 -6.470 12.780 1.00 74.62 175 SER A CA 1
ATOM 1404 C C . SER A 1 175 ? -17.941 -7.231 13.853 1.00 74.62 175 SER A C 1
ATOM 1406 O O . SER A 1 175 ? -17.475 -8.350 13.643 1.00 74.62 175 SER A O 1
ATOM 1408 N N . ARG A 1 176 ? -17.815 -6.612 15.028 1.00 70.12 176 ARG A N 1
ATOM 1409 C CA . ARG A 1 176 ? -17.161 -7.210 16.192 1.00 70.12 176 ARG A CA 1
ATOM 1410 C C . ARG A 1 176 ? -18.201 -7.517 17.250 1.00 70.12 176 ARG A C 1
ATOM 1412 O O . ARG A 1 176 ? -19.078 -6.704 17.523 1.00 70.12 176 ARG A O 1
ATOM 1419 N N . VAL A 1 177 ? -18.044 -8.654 17.912 1.00 70.12 177 VAL A N 1
ATOM 1420 C CA . VAL A 1 177 ? -18.826 -8.992 19.100 1.00 70.12 177 VAL A CA 1
ATOM 1421 C C . VAL A 1 177 ? -17.984 -8.676 20.330 1.00 70.12 177 VAL A C 1
ATOM 1423 O O . VAL A 1 177 ? -16.927 -9.268 20.571 1.00 70.12 177 VAL A O 1
ATOM 1426 N N . ASN A 1 178 ? -18.453 -7.714 21.121 1.00 72.38 178 ASN A N 1
ATOM 1427 C CA . ASN A 1 178 ? -17.888 -7.430 22.432 1.00 72.38 178 ASN A CA 1
ATOM 1428 C C . ASN A 1 178 ? -18.634 -8.223 23.500 1.00 72.38 178 ASN A C 1
ATOM 1430 O O . ASN A 1 178 ? -19.855 -8.333 23.480 1.00 72.38 178 ASN A O 1
ATOM 1434 N N . ILE A 1 179 ? -17.880 -8.743 24.462 1.00 79.50 179 ILE A N 1
ATOM 1435 C CA . ILE A 1 179 ? -18.446 -9.458 25.600 1.00 79.50 179 ILE A CA 1
ATOM 1436 C C . ILE A 1 179 ? -18.695 -8.458 26.722 1.00 79.50 179 ILE A C 1
ATOM 1438 O O . ILE A 1 179 ? -17.761 -7.815 27.208 1.00 79.50 179 ILE A O 1
ATOM 1442 N N . CYS A 1 180 ? -19.952 -8.343 27.143 1.00 82.56 180 CYS A N 1
ATOM 1443 C CA . CYS A 1 180 ? -20.319 -7.566 28.317 1.00 82.56 180 CYS A CA 1
ATOM 1444 C C . CYS A 1 180 ? -19.970 -8.369 29.579 1.00 82.56 180 CYS A C 1
ATOM 1446 O O . CYS A 1 180 ? -20.704 -9.278 29.967 1.00 82.56 180 CYS A O 1
ATOM 1448 N N . LYS A 1 181 ? -18.824 -8.056 30.195 1.00 82.56 181 LYS A N 1
ATOM 1449 C CA . LYS A 1 181 ? -18.313 -8.781 31.371 1.00 82.56 181 LYS A CA 1
ATOM 1450 C C . LYS A 1 181 ? -19.295 -8.748 32.543 1.00 82.56 181 LYS A C 1
ATOM 1452 O O . LYS A 1 181 ? -19.567 -9.790 33.124 1.00 82.56 181 LYS A O 1
ATOM 1457 N N . ASP A 1 182 ? -19.919 -7.599 32.784 1.00 86.69 182 ASP A N 1
ATO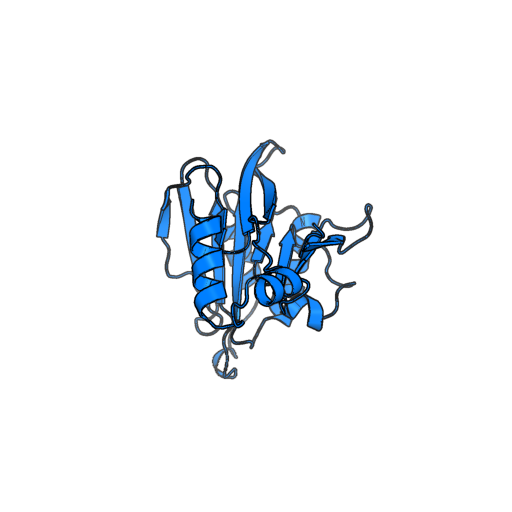M 1458 C CA . ASP A 1 182 ? -20.925 -7.433 33.837 1.00 86.69 182 ASP A CA 1
ATOM 1459 C C . ASP A 1 182 ? -22.116 -8.387 33.662 1.00 86.69 182 ASP A C 1
ATOM 1461 O O . ASP A 1 182 ? -22.715 -8.830 34.640 1.00 86.69 182 ASP A O 1
ATOM 1465 N N . GLN A 1 183 ? -22.481 -8.713 32.417 1.00 88.31 183 GLN A N 1
ATOM 1466 C CA . GLN A 1 183 ? -23.562 -9.660 32.137 1.00 88.31 183 GLN A CA 1
ATOM 1467 C C . GLN A 1 183 ? -23.102 -11.111 32.263 1.00 88.31 183 GLN A C 1
ATOM 1469 O O . GLN A 1 183 ? -23.857 -11.927 32.778 1.00 88.31 183 GLN A O 1
ATOM 1474 N N . LEU A 1 184 ? -21.863 -11.436 31.874 1.00 89.50 184 LEU A N 1
ATOM 1475 C CA . LEU A 1 184 ? -21.287 -12.760 32.146 1.00 89.50 184 LEU A CA 1
ATOM 1476 C C . LEU A 1 184 ? -21.309 -13.080 33.639 1.00 89.50 184 LEU A C 1
ATOM 1478 O O . LEU A 1 184 ? -21.753 -14.160 34.025 1.00 89.50 184 LEU A O 1
ATOM 1482 N N . GLU A 1 185 ? -20.881 -12.125 34.465 1.00 87.00 185 GLU A N 1
ATOM 1483 C CA . GLU A 1 185 ? -20.867 -12.274 35.920 1.00 87.00 185 GLU A CA 1
ATOM 1484 C C . GLU A 1 185 ? -22.284 -12.443 36.479 1.00 87.00 185 GLU A C 1
ATOM 1486 O O . GLU A 1 185 ? -22.524 -13.363 37.261 1.00 87.00 185 GLU A O 1
ATOM 1491 N N . LYS A 1 186 ? -23.252 -11.634 36.022 1.00 91.81 186 LYS A N 1
ATOM 1492 C CA . LYS A 1 186 ? -24.673 -11.780 36.396 1.00 91.81 186 LYS A CA 1
ATOM 1493 C C . LYS A 1 186 ? -25.276 -13.122 35.987 1.00 91.81 186 LYS A C 1
ATOM 1495 O O . LYS A 1 186 ? -26.185 -13.606 36.652 1.00 91.81 186 LYS A O 1
ATOM 1500 N N . MET A 1 187 ? -24.790 -13.711 34.899 1.00 90.50 187 MET A N 1
ATOM 1501 C CA . MET A 1 187 ? -25.207 -15.026 34.414 1.00 90.50 187 MET A CA 1
ATOM 1502 C C . MET A 1 187 ? -24.384 -16.175 35.023 1.00 90.50 187 MET A C 1
ATOM 1504 O O . MET A 1 187 ? -24.575 -17.322 34.631 1.00 90.50 187 MET A O 1
ATOM 1508 N N . TYR A 1 188 ? -23.493 -15.886 35.981 1.00 89.81 188 TYR A N 1
ATOM 1509 C CA . TYR A 1 188 ? -22.614 -16.849 36.653 1.00 89.81 188 TYR A CA 1
ATOM 1510 C C . TYR A 1 188 ? -21.644 -17.596 35.720 1.00 89.81 188 TYR A C 1
ATOM 1512 O O . TYR A 1 188 ? -21.171 -18.685 36.048 1.00 89.81 188 TYR A O 1
ATOM 1520 N N . TYR A 1 189 ? -21.297 -17.005 34.575 1.00 88.50 189 TYR A N 1
ATOM 1521 C CA . TYR A 1 189 ? -20.302 -17.556 33.658 1.00 88.50 189 TYR A CA 1
ATOM 1522 C C . TYR A 1 189 ? -18.918 -16.960 33.911 1.00 88.50 189 TYR A C 1
ATOM 1524 O O . TYR A 1 189 ? -18.743 -15.746 34.008 1.00 88.50 189 TYR A O 1
ATOM 1532 N N . GLN A 1 190 ? -17.900 -17.822 33.949 1.00 86.50 190 GLN A N 1
ATOM 1533 C CA . GLN A 1 190 ? -16.511 -17.382 34.041 1.00 86.50 190 GLN A CA 1
ATOM 1534 C C . GLN A 1 190 ? -15.963 -16.971 32.674 1.00 86.50 190 GLN A C 1
ATOM 1536 O O . GLN A 1 190 ? -16.138 -17.668 31.670 1.00 86.50 190 GLN A O 1
ATOM 1541 N N . SER A 1 191 ? -15.237 -15.853 32.649 1.00 85.62 191 SER A N 1
ATOM 1542 C CA . SER A 1 191 ? -14.496 -15.433 31.462 1.00 85.62 191 SER A CA 1
ATOM 1543 C C . SER A 1 191 ? -13.400 -16.450 31.135 1.00 85.62 191 SER A C 1
ATOM 1545 O O . SER A 1 191 ? -12.587 -16.784 31.993 1.00 85.62 191 SER A O 1
ATOM 1547 N N . GLY A 1 192 ? -13.337 -16.907 29.884 1.00 87.75 192 GLY A N 1
ATOM 1548 C CA . GLY A 1 192 ? -12.339 -17.879 29.436 1.00 87.75 192 GLY A CA 1
ATOM 1549 C C . GLY A 1 192 ? -12.189 -17.937 27.911 1.00 87.75 192 GLY A C 1
ATOM 1550 O O . GLY A 1 192 ? -12.901 -17.223 27.202 1.00 87.75 192 GLY A O 1
ATOM 1551 N N . PRO A 1 193 ? -11.278 -18.782 27.389 1.00 84.62 193 PRO A N 1
ATOM 1552 C CA . PRO A 1 193 ? -10.989 -18.896 25.953 1.00 84.62 193 PRO A CA 1
ATOM 1553 C C . PRO A 1 193 ? -12.212 -19.208 25.076 1.00 84.62 193 PRO A C 1
ATOM 1555 O O . PRO A 1 193 ? -12.272 -18.746 23.939 1.00 84.62 193 PRO A O 1
ATOM 1558 N N . TRP A 1 194 ? -13.210 -19.907 25.627 1.00 89.50 194 TRP A N 1
ATOM 1559 C CA . TRP A 1 194 ? -14.485 -20.229 24.972 1.00 89.50 194 TRP A CA 1
ATOM 1560 C C . TRP A 1 194 ? -15.251 -18.989 24.476 1.00 89.50 194 TRP A C 1
ATOM 1562 O O . TRP A 1 194 ? -16.015 -19.068 23.520 1.00 89.50 194 TRP A O 1
ATOM 1572 N N . LEU A 1 195 ? -15.013 -17.812 25.068 1.00 85.44 195 LEU A N 1
ATOM 1573 C CA . LEU A 1 195 ? -15.616 -16.559 24.611 1.00 85.44 195 LEU A CA 1
ATOM 1574 C C . LEU A 1 195 ? -15.155 -16.157 23.208 1.00 85.44 195 LEU A C 1
ATOM 1576 O O . LEU A 1 195 ? -15.892 -15.471 22.506 1.00 85.44 195 LEU A O 1
ATOM 1580 N N . ASN A 1 196 ? -13.947 -16.546 22.796 1.00 79.25 196 ASN A N 1
ATOM 1581 C CA . ASN A 1 196 ? -13.479 -16.292 21.434 1.00 79.25 196 ASN A CA 1
ATOM 1582 C C . ASN A 1 196 ? -14.254 -17.143 20.426 1.00 79.25 196 ASN A C 1
ATOM 1584 O O . ASN A 1 196 ? -14.612 -16.650 19.362 1.00 79.25 196 ASN A O 1
ATOM 1588 N N . GLU A 1 197 ? -14.553 -18.387 20.793 1.00 82.50 197 GLU A N 1
ATOM 1589 C CA . GLU A 1 197 ? -15.361 -19.297 19.985 1.00 82.50 197 GLU A CA 1
ATOM 1590 C C . GLU A 1 197 ? -16.816 -18.819 19.912 1.00 82.50 197 GLU A C 1
ATOM 1592 O O . GLU A 1 197 ? -17.355 -18.696 18.820 1.00 82.50 197 GLU A O 1
ATOM 1597 N N . LEU A 1 198 ? -17.403 -18.385 21.036 1.00 84.44 198 LEU A N 1
ATOM 1598 C CA . LEU A 1 198 ? -18.723 -17.742 21.054 1.00 84.44 198 LEU A CA 1
ATOM 1599 C C . LEU A 1 198 ? -18.780 -16.530 20.116 1.00 84.44 198 LEU A C 1
ATOM 1601 O O . LEU A 1 198 ? -19.711 -16.406 19.327 1.00 84.44 198 LEU A O 1
ATOM 1605 N N . LYS A 1 199 ? -17.794 -15.626 20.196 1.00 79.62 199 LYS A N 1
ATOM 1606 C CA . LYS A 1 199 ? -17.731 -14.456 19.307 1.00 79.62 199 LYS A CA 1
ATOM 1607 C C . LYS A 1 199 ? -17.688 -14.873 17.843 1.00 79.62 199 LYS A C 1
ATOM 1609 O O . LYS A 1 199 ? -18.352 -14.240 17.033 1.00 79.62 199 LYS A O 1
ATOM 1614 N N . LYS A 1 200 ? -16.916 -15.914 17.525 1.00 75.44 200 LYS A N 1
ATOM 1615 C CA . LYS A 1 200 ? -16.798 -16.439 16.168 1.00 75.44 200 LYS A CA 1
ATOM 1616 C C . LYS A 1 200 ? -18.140 -16.983 15.672 1.00 75.44 200 LYS A C 1
ATOM 1618 O O . LYS A 1 200 ? -18.616 -16.497 14.656 1.00 75.44 200 LYS A O 1
ATOM 1623 N N . CYS A 1 201 ? -18.798 -17.856 16.439 1.00 81.06 201 CYS A N 1
ATOM 1624 C CA . CYS A 1 201 ? -20.118 -18.390 16.084 1.00 81.06 201 CYS A CA 1
ATOM 1625 C C . CYS A 1 201 ? -21.160 -17.278 15.883 1.00 81.06 201 CYS A C 1
ATOM 1627 O O . CYS A 1 201 ? -21.896 -17.297 14.908 1.00 81.06 201 CYS A O 1
ATOM 1629 N N . VAL A 1 202 ? -21.191 -16.269 16.762 1.00 80.31 202 VAL A N 1
ATOM 1630 C CA . VAL A 1 202 ? -22.133 -15.139 16.639 1.00 80.31 202 VAL A CA 1
ATOM 1631 C C . VAL A 1 202 ? -21.845 -14.276 15.404 1.00 80.31 202 VAL A C 1
ATOM 1633 O O . VAL A 1 202 ? -22.774 -13.722 14.822 1.00 80.31 202 VAL A O 1
ATOM 1636 N N . CYS A 1 203 ? -20.579 -14.134 15.003 1.00 70.19 203 CYS A N 1
ATOM 1637 C CA . CYS A 1 203 ? -20.217 -13.413 13.782 1.00 70.19 203 CYS A CA 1
ATOM 1638 C C . CYS A 1 203 ? -20.495 -14.216 12.498 1.00 70.19 203 CYS A C 1
ATOM 1640 O O . CYS A 1 203 ? -20.670 -13.600 11.450 1.00 70.19 203 CYS A O 1
ATOM 1642 N N . GLU A 1 204 ? -20.501 -15.551 12.563 1.00 72.50 204 GLU A N 1
ATOM 1643 C CA . GLU A 1 204 ? -20.699 -16.447 11.412 1.00 72.50 204 GLU A CA 1
ATOM 1644 C C . GLU A 1 204 ? -22.180 -16.783 11.143 1.00 72.50 204 GLU A C 1
ATOM 1646 O O . GLU A 1 204 ? -22.513 -17.088 9.998 1.00 72.50 204 GLU A O 1
ATOM 1651 N N . GLY A 1 205 ? -23.064 -16.632 12.143 1.00 57.81 205 GLY A N 1
ATOM 1652 C CA . GLY A 1 205 ? -24.518 -16.826 12.024 1.00 57.81 205 GLY A CA 1
ATOM 1653 C C . GLY A 1 205 ? -25.001 -18.143 12.608 1.00 57.81 205 GLY A C 1
ATOM 1654 O O . GLY A 1 205 ? -24.967 -19.156 11.877 1.00 57.81 205 GLY A O 1
#

pLDDT: mean 92.87, std 7.58, range [57.81, 98.81]

Secondary structure (DSSP, 8-state):
---SEEEEESS-TTSS--EEEEETTSS-EEEE-----TTS-HHHHTTEEEEE-S---HHHHTTHHHHHHHHTTSS-EEEEEEETTHHHHHHHHHHTS--TTGGG-SS--EEEEEEE-SSEEEEEEEETTTTT-EEEEEEEE--TTEEEEETTEEEEEEEEESSSEEEEEEEEEPP-----HHHHHHTTPPP-THHHHHHHHHHH-

Radius of gyration: 19.55 Å; Cα contacts (8 Å, |Δi|>4): 384; chains: 1; bounding box: 50×41×55 Å

Foldseek 3Di:
DDDQWDWDFQDPPVAQGKIWIDGNPALAIEMEFQADNPSPDLSNLVRYAEYEQQEDDCSRHVRVVVSCVSCALPQGEHEYEYEPCVVVVVVVVLVVDDLPCLVVRPHKYKYWYWYDDPFWIWIWIQISNVSGDTDDTDIDTCPPQWDDDDPFWTKGWDFDDPVDTTIDIDIGTQDWDDDDVVVCVVVVHDDDPVVVVVRVVVSVD

Nearest PDB structu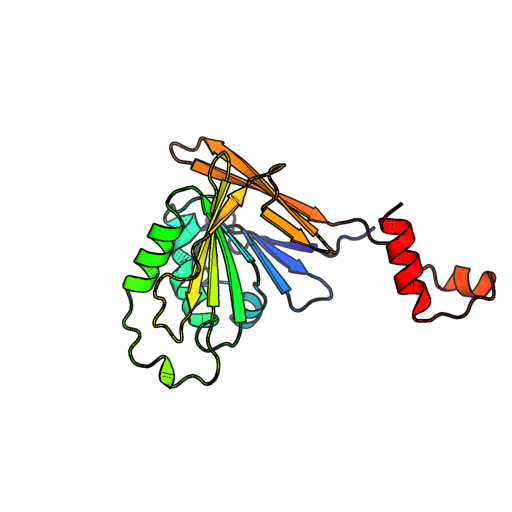res (foldseek):
  2fk6-assembly1_A-2  TM=7.307E-01  e=7.455E-09  Bacillus subtilis
  1y44-assembly1_B  TM=7.000E-01  e=9.512E-09  Bacillus subtilis
  3zwf-assembly1_A  TM=5.836E-01  e=1.568E-07  Homo sapiens
  8gyg-assembly1_A  TM=6.668E-01  e=1.185E-05  Paraglaciecola sp. T6c
  9etk-assembly1_A  TM=3.058E-01  e=5.057E-01  Vibrio cholerae

Sequence (205 aa):
MQSNFLPKLINDPLGDPGVMVEFLCEKRALLFDLGDLSSITNGELLKISHVFISHTHIDHFIGFDHFLRVVFGRGKTIHLYGPENFIANVAGKLAGFTWNLVDRYSESVTLEVTEVHESHLVKVKFKAIDRFKKSDEKEIPFEDGILVDEDKFVVRTAILEHRIPCLGFSLEEKSRVNICKDQLEKMYYQSGPWLNELKKCVCEG

Mean predicted aligned error: 6.21 Å

Solvent-accessible surface area (backbone atoms only — not comparable to full-atom values): 11450 Å² total; per-residue (Å²): 134,84,74,58,65,48,74,42,63,61,43,60,96,88,50,38,47,32,40,36,33,35,36,81,92,48,88,39,24,39,31,37,32,35,9,67,52,86,81,57,53,69,76,58,60,67,21,46,41,37,37,42,29,30,38,83,51,64,51,28,42,62,20,49,65,62,54,48,62,68,46,53,64,31,77,43,68,35,39,37,36,24,21,72,68,36,60,58,53,54,51,52,62,59,65,75,56,86,63,87,63,41,86,77,42,97,30,47,23,31,41,38,38,35,24,45,51,95,62,32,32,44,32,36,34,30,33,40,72,64,55,50,45,85,38,81,73,46,78,44,80,47,56,94,42,56,80,44,84,54,96,60,33,37,33,34,45,48,84,40,90,70,99,48,67,25,43,45,78,46,83,42,77,48,86,77,74,79,82,61,61,74,55,35,55,76,69,73,47,80,91,54,78,65,56,58,55,52,38,48,51,68,71,72,109

InterPro domains:
  IPR036866 Ribonuclease Z/Hydroxyacylglutathione hydrolase-like [G3DSA:3.60.15.10] (15-203)
  IPR036866 Ribonuclease Z/Hydroxyacylglutathione hydrolase-like [SSF56281] (19-200)

Organism: NCBI:txid408172